Protein AF-A0A8J3L426-F1 (afdb_monomer)

pLDDT: mean 82.11, std 17.7, range [25.38, 98.5]

Structure (mmCIF, N/CA/C/O backbone):
data_AF-A0A8J3L426-F1
#
_entry.id   AF-A0A8J3L426-F1
#
loop_
_atom_site.group_PDB
_atom_site.id
_atom_site.type_symbol
_atom_site.label_atom_id
_atom_site.label_alt_id
_atom_site.label_comp_id
_atom_site.label_asym_id
_atom_site.label_entity_id
_atom_site.label_seq_id
_atom_site.pdbx_PDB_ins_code
_atom_site.Cartn_x
_atom_site.Cartn_y
_atom_site.Cartn_z
_atom_site.occupancy
_atom_site.B_iso_or_equiv
_atom_site.auth_seq_id
_atom_site.auth_comp_id
_atom_site.auth_asym_id
_atom_site.auth_atom_id
_atom_site.pdbx_PDB_model_num
ATOM 1 N N . MET A 1 1 ? -1.216 5.285 -19.557 1.00 90.31 1 MET A N 1
ATOM 2 C CA . MET A 1 1 ? -1.390 5.632 -18.129 1.00 90.31 1 MET A CA 1
ATOM 3 C C . MET A 1 1 ? -0.296 6.591 -17.683 1.00 90.31 1 MET A C 1
ATOM 5 O O . MET A 1 1 ? 0.755 6.626 -18.313 1.00 90.31 1 MET A O 1
ATOM 9 N N . GLN A 1 2 ? -0.531 7.352 -16.615 1.00 91.38 2 GLN A N 1
ATOM 10 C CA . GLN A 1 2 ? 0.492 8.119 -15.891 1.00 91.38 2 GLN A CA 1
ATOM 11 C C . GLN A 1 2 ? 0.430 7.715 -14.412 1.00 91.38 2 GLN A C 1
ATOM 13 O O . GLN A 1 2 ? -0.677 7.537 -13.899 1.00 91.38 2 GLN A O 1
ATOM 18 N N . PRO A 1 3 ? 1.567 7.507 -13.728 1.00 89.88 3 PRO A N 1
ATOM 19 C CA . PRO A 1 3 ? 1.546 7.101 -12.335 1.00 89.88 3 PRO A CA 1
ATOM 20 C C . PRO A 1 3 ? 1.312 8.308 -11.421 1.00 89.88 3 PRO A C 1
ATOM 22 O O . PRO A 1 3 ? 1.792 9.411 -11.683 1.00 89.88 3 PRO A O 1
ATOM 25 N N . ILE A 1 4 ? 0.579 8.082 -10.338 1.00 84.00 4 ILE A N 1
ATOM 26 C CA . ILE A 1 4 ? 0.327 9.044 -9.266 1.00 84.00 4 ILE A CA 1
ATOM 27 C C . ILE A 1 4 ? 1.258 8.682 -8.112 1.00 84.00 4 ILE A C 1
ATOM 29 O O . ILE A 1 4 ? 1.287 7.518 -7.721 1.00 84.00 4 ILE A O 1
ATOM 33 N N . ASP A 1 5 ? 2.045 9.627 -7.605 1.00 81.75 5 ASP A N 1
ATOM 34 C CA . ASP A 1 5 ? 2.935 9.391 -6.464 1.00 81.75 5 ASP A CA 1
ATOM 35 C C . ASP A 1 5 ? 2.181 9.325 -5.124 1.00 81.75 5 ASP A C 1
ATOM 37 O O . ASP A 1 5 ? 0.971 9.539 -5.052 1.00 81.75 5 ASP A O 1
ATOM 41 N N . ASP A 1 6 ? 2.904 9.017 -4.047 1.00 76.44 6 ASP A N 1
ATOM 42 C CA . ASP A 1 6 ? 2.320 8.801 -2.715 1.00 76.44 6 ASP A CA 1
ATOM 43 C C . ASP A 1 6 ? 1.756 10.092 -2.085 1.00 76.44 6 ASP A C 1
ATOM 45 O O . ASP A 1 6 ? 1.074 10.046 -1.063 1.00 76.44 6 ASP A O 1
ATOM 49 N N . LEU A 1 7 ? 2.017 11.252 -2.701 1.00 77.12 7 LEU A N 1
ATOM 50 C CA . LEU A 1 7 ? 1.446 12.549 -2.332 1.00 77.12 7 LEU A CA 1
ATOM 51 C C . LEU A 1 7 ? 0.230 12.915 -3.198 1.00 77.12 7 LEU A C 1
ATOM 53 O O . LEU A 1 7 ? -0.314 14.012 -3.062 1.00 77.12 7 LEU A O 1
ATOM 57 N N . GLY A 1 8 ? -0.198 12.025 -4.097 1.00 75.75 8 GLY A N 1
ATOM 58 C CA . GLY A 1 8 ? -1.317 12.254 -5.006 1.00 75.75 8 GLY A CA 1
ATOM 59 C C . GLY A 1 8 ? -0.956 13.066 -6.254 1.00 75.75 8 GLY A C 1
ATOM 60 O O . GLY A 1 8 ? -1.852 13.428 -7.019 1.00 75.75 8 GLY A O 1
ATOM 61 N N . LYS A 1 9 ? 0.326 13.364 -6.504 1.00 85.69 9 LYS A N 1
ATOM 62 C CA . LYS A 1 9 ? 0.751 14.100 -7.700 1.00 85.69 9 LYS A CA 1
ATOM 63 C C . LYS A 1 9 ? 0.883 13.142 -8.882 1.00 85.69 9 LYS A C 1
ATOM 65 O O . LYS A 1 9 ? 1.630 12.168 -8.841 1.00 85.69 9 LYS A O 1
ATOM 70 N N . THR A 1 10 ? 0.218 13.461 -9.990 1.00 91.69 10 THR A N 1
ATOM 71 C CA . THR A 1 10 ? 0.446 12.781 -11.272 1.00 91.69 10 THR A CA 1
ATOM 72 C C . THR A 1 10 ? 1.835 13.125 -11.811 1.00 91.69 10 THR A C 1
ATOM 74 O O . THR A 1 10 ? 2.170 14.299 -11.979 1.00 91.69 10 THR A O 1
ATOM 77 N N . LEU A 1 11 ? 2.647 12.106 -12.082 1.00 91.75 11 LEU A N 1
ATOM 78 C CA . LEU A 1 11 ? 3.962 12.268 -12.695 1.00 91.75 11 LEU A CA 1
ATOM 79 C C . LEU A 1 11 ? 3.817 12.396 -14.215 1.00 91.75 11 LEU A C 1
ATOM 81 O O . LEU A 1 11 ? 3.136 11.585 -14.848 1.00 91.75 11 LEU A O 1
ATOM 85 N N . ASP A 1 12 ? 4.503 13.372 -14.816 1.00 96.62 12 ASP A N 1
ATOM 86 C CA . ASP A 1 12 ? 4.607 13.486 -16.275 1.00 96.62 12 ASP A CA 1
ATOM 87 C C . ASP A 1 12 ? 5.530 12.380 -16.802 1.00 96.62 12 ASP A C 1
ATOM 89 O O . ASP A 1 12 ? 6.731 12.575 -17.004 1.00 96.62 12 ASP A O 1
ATOM 93 N N . ALA A 1 13 ? 4.974 11.179 -16.941 1.00 96.75 13 ALA A N 1
ATOM 94 C CA . ALA A 1 13 ? 5.622 10.006 -17.501 1.00 96.75 13 ALA A CA 1
ATOM 95 C C . ALA A 1 13 ? 4.568 8.986 -17.937 1.00 96.75 13 ALA A C 1
ATOM 97 O O . ALA A 1 13 ? 3.925 8.329 -17.118 1.00 96.75 13 ALA A O 1
ATOM 98 N N . GLU A 1 14 ? 4.395 8.845 -19.242 1.00 97.50 14 GLU A N 1
ATOM 99 C CA . GLU A 1 14 ? 3.476 7.873 -19.807 1.00 97.50 14 GLU A CA 1
ATOM 100 C C . GLU A 1 14 ? 4.048 6.456 -19.760 1.00 97.50 14 GLU A C 1
ATOM 102 O O . GLU A 1 14 ? 5.208 6.210 -20.103 1.00 97.50 14 GLU A O 1
ATOM 107 N N . TYR A 1 15 ? 3.197 5.508 -19.388 1.00 98.06 15 TYR A N 1
ATOM 108 C CA . TYR A 1 15 ? 3.486 4.087 -19.485 1.00 98.06 15 TYR A CA 1
ATOM 109 C C . TYR A 1 15 ? 2.239 3.288 -19.878 1.00 98.06 15 TYR A C 1
ATOM 111 O O . TYR A 1 15 ? 1.107 3.777 -19.779 1.00 98.06 15 TYR A O 1
ATOM 119 N N . ALA A 1 16 ? 2.453 2.053 -20.313 1.00 97.38 16 ALA A N 1
ATOM 120 C CA . ALA A 1 16 ? 1.411 1.075 -20.597 1.00 97.38 16 ALA A CA 1
ATOM 121 C C . ALA A 1 16 ? 1.802 -0.298 -20.040 1.00 97.38 16 ALA A C 1
ATOM 123 O O . ALA A 1 16 ? 2.979 -0.541 -19.758 1.00 97.38 16 ALA A O 1
ATOM 124 N N . VAL A 1 17 ? 0.814 -1.177 -19.896 1.00 97.50 17 VAL A N 1
ATOM 125 C CA . VAL A 1 17 ? 1.015 -2.603 -19.642 1.00 97.50 17 VAL A CA 1
ATOM 126 C C . VAL A 1 17 ? 0.355 -3.366 -20.781 1.00 97.50 17 VAL A C 1
ATOM 128 O O . VAL A 1 17 ? -0.745 -3.012 -21.192 1.00 97.50 17 VAL A O 1
ATOM 131 N N . GLU A 1 18 ? 1.030 -4.379 -21.305 1.00 97.44 18 GLU A N 1
ATOM 132 C CA . GLU A 1 18 ? 0.497 -5.263 -22.344 1.00 97.44 18 GLU A CA 1
ATOM 133 C C . GLU A 1 18 ? 0.966 -6.703 -22.113 1.00 97.44 18 GLU A C 1
ATOM 135 O O . GLU A 1 18 ? 1.939 -6.930 -21.392 1.00 97.44 18 GLU A O 1
ATOM 140 N N . ALA A 1 19 ? 0.295 -7.672 -22.732 1.00 95.75 19 ALA A N 1
ATOM 141 C CA . ALA A 1 19 ? 0.795 -9.041 -22.795 1.00 95.75 19 ALA A CA 1
ATOM 142 C C . ALA A 1 19 ? 2.066 -9.116 -23.667 1.00 95.75 19 ALA A C 1
ATOM 144 O O . ALA A 1 19 ? 2.164 -8.465 -24.708 1.00 95.75 19 ALA A O 1
ATOM 145 N N . ASP A 1 20 ? 3.041 -9.919 -23.245 1.00 94.38 20 ASP A N 1
ATOM 146 C CA . ASP A 1 20 ? 4.316 -10.148 -23.932 1.00 94.38 20 ASP A CA 1
ATOM 147 C C . ASP A 1 20 ? 4.709 -11.626 -23.805 1.00 94.38 20 ASP A C 1
ATOM 149 O O . ASP A 1 20 ? 5.405 -12.033 -22.871 1.00 94.38 20 ASP A O 1
ATOM 153 N N . GLY A 1 21 ? 4.206 -12.443 -24.735 1.00 90.81 21 GLY A N 1
ATOM 154 C CA . GLY A 1 21 ? 4.287 -13.902 -24.642 1.00 90.81 21 GLY A CA 1
ATOM 155 C C . GLY A 1 21 ? 3.496 -14.415 -23.438 1.00 90.81 21 GLY A C 1
ATOM 156 O O . GLY A 1 21 ? 2.351 -14.018 -23.242 1.00 90.81 21 GLY A O 1
ATOM 157 N N . ASP A 1 22 ? 4.134 -15.245 -22.613 1.00 92.19 22 ASP A N 1
ATOM 158 C CA . ASP A 1 22 ? 3.554 -15.798 -21.378 1.00 92.19 22 ASP A CA 1
ATOM 159 C C . ASP A 1 22 ? 3.706 -14.853 -20.165 1.00 92.19 22 ASP A C 1
ATOM 161 O O . ASP A 1 22 ? 3.520 -15.253 -19.015 1.00 92.19 22 ASP A O 1
ATOM 165 N N . HIS A 1 23 ? 4.074 -13.593 -20.408 1.00 95.81 23 HIS A N 1
ATOM 166 C CA . HIS A 1 23 ? 4.350 -12.586 -19.386 1.00 95.81 23 HIS A CA 1
ATOM 167 C C . HIS A 1 23 ? 3.529 -11.313 -19.611 1.00 95.81 23 HIS A C 1
ATOM 169 O O . HIS A 1 23 ? 2.956 -11.087 -20.677 1.00 95.81 23 HIS A O 1
ATOM 175 N N . LEU A 1 24 ? 3.537 -10.428 -18.615 1.00 97.44 24 LEU A N 1
ATOM 176 C CA . LEU A 1 24 ? 3.121 -9.036 -18.781 1.00 97.44 24 LEU A CA 1
ATOM 177 C C . LEU A 1 24 ? 4.349 -8.157 -19.022 1.00 97.44 24 LEU A C 1
ATOM 179 O O . LEU A 1 24 ? 5.432 -8.426 -18.503 1.00 97.44 24 LEU A O 1
ATOM 183 N N . ALA A 1 25 ? 4.190 -7.070 -19.769 1.00 98.31 25 ALA A N 1
ATOM 184 C CA . ALA A 1 25 ? 5.243 -6.097 -20.002 1.00 98.31 25 ALA A CA 1
ATOM 185 C C . ALA A 1 25 ? 4.813 -4.685 -19.613 1.00 98.31 25 ALA A C 1
ATOM 187 O O . ALA A 1 25 ? 3.857 -4.146 -20.162 1.00 98.31 25 ALA A O 1
ATOM 188 N N . VAL A 1 26 ? 5.578 -4.048 -18.724 1.00 98.44 26 VAL A N 1
ATOM 189 C CA . VAL A 1 26 ? 5.472 -2.608 -18.455 1.00 98.44 26 VAL A CA 1
ATOM 190 C C . VAL A 1 26 ? 6.344 -1.856 -19.454 1.00 98.44 26 VAL A C 1
ATOM 192 O O . VAL A 1 26 ? 7.557 -2.071 -19.534 1.00 98.44 26 VAL A O 1
ATOM 195 N N . ILE A 1 27 ? 5.738 -0.932 -20.191 1.00 98.38 27 ILE A N 1
ATOM 196 C CA . ILE A 1 27 ? 6.406 -0.092 -21.182 1.00 98.38 27 ILE A CA 1
ATOM 197 C C . ILE A 1 27 ? 6.405 1.342 -20.684 1.00 98.38 27 ILE A C 1
ATOM 199 O O . ILE A 1 27 ? 5.358 1.975 -20.638 1.00 98.38 27 ILE A O 1
ATOM 203 N N . LEU A 1 28 ? 7.582 1.869 -20.358 1.00 98.12 28 LEU A N 1
ATOM 204 C CA . LEU A 1 28 ? 7.767 3.270 -19.991 1.00 98.12 28 LEU A CA 1
ATOM 205 C C . LEU A 1 28 ? 8.224 4.071 -21.213 1.00 98.12 28 LEU A C 1
ATOM 207 O O . LEU A 1 28 ? 9.279 3.783 -21.795 1.00 98.12 28 LEU A O 1
ATOM 211 N N . GLU A 1 29 ? 7.450 5.085 -21.592 1.00 97.31 29 GLU A N 1
AT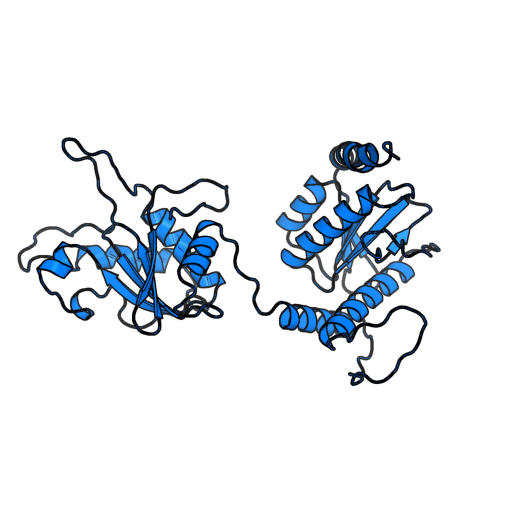OM 212 C CA . GLU A 1 29 ? 7.712 5.908 -22.770 1.00 97.31 29 GLU A CA 1
ATOM 213 C C . GLU A 1 29 ? 8.941 6.804 -22.590 1.00 97.31 29 GLU A C 1
ATOM 215 O O . GLU A 1 29 ? 9.274 7.247 -21.494 1.00 97.31 29 GLU A O 1
ATOM 220 N N . SER A 1 30 ? 9.660 7.076 -23.683 1.00 94.75 30 SER A N 1
ATOM 221 C CA . SER A 1 30 ? 10.898 7.863 -23.616 1.00 94.75 30 SER A CA 1
ATOM 222 C C . SER A 1 30 ? 10.648 9.303 -23.177 1.00 94.75 30 SER A C 1
ATOM 224 O O . SER A 1 30 ? 9.660 9.908 -23.596 1.00 94.75 30 SER A O 1
ATOM 226 N N . ARG A 1 31 ? 11.613 9.900 -22.476 1.00 92.44 31 ARG A N 1
ATOM 227 C CA . ARG A 1 31 ? 11.668 11.354 -22.285 1.00 92.44 31 ARG A CA 1
ATOM 228 C C . ARG A 1 31 ? 12.207 12.044 -23.532 1.00 92.44 31 ARG A C 1
ATOM 230 O O . ARG A 1 31 ? 13.252 11.655 -24.061 1.00 92.44 31 ARG A O 1
ATOM 237 N N . SER A 1 32 ? 11.543 13.121 -23.945 1.00 83.56 32 SER A N 1
ATOM 238 C CA . SER A 1 32 ? 12.032 14.032 -24.982 1.00 83.56 32 SER A CA 1
ATOM 239 C C . SER A 1 32 ? 12.181 15.447 -24.435 1.00 83.56 32 SER A C 1
ATOM 241 O O . SER A 1 32 ? 11.280 15.964 -23.777 1.00 83.56 32 SER A O 1
ATOM 243 N N . GLY A 1 33 ? 13.330 16.068 -24.717 1.00 75.50 33 GLY A N 1
ATOM 244 C CA . GLY A 1 33 ? 13.542 17.493 -24.471 1.00 75.50 33 GLY A CA 1
ATOM 245 C C . GLY A 1 33 ? 12.846 18.363 -25.518 1.00 75.50 33 GLY A C 1
ATOM 246 O O . GLY A 1 33 ? 12.279 17.858 -26.489 1.00 75.50 33 GLY A O 1
ATOM 247 N N . ARG A 1 34 ? 12.926 19.681 -25.329 1.00 69.44 34 ARG A N 1
ATOM 248 C CA . ARG A 1 34 ? 12.331 20.668 -26.229 1.00 69.44 34 ARG A CA 1
ATOM 249 C C . ARG A 1 34 ? 12.946 20.564 -27.628 1.00 69.44 34 ARG A C 1
ATOM 251 O O . ARG A 1 34 ? 14.162 20.662 -27.784 1.00 69.44 34 ARG A O 1
ATOM 258 N N . ALA A 1 35 ? 12.103 20.394 -28.641 1.00 67.81 35 ALA A N 1
ATOM 259 C CA . ALA A 1 35 ? 12.484 20.430 -30.052 1.00 67.81 35 ALA A CA 1
ATOM 260 C C . ALA A 1 35 ? 11.633 21.479 -30.782 1.00 67.81 35 ALA A C 1
ATOM 262 O O . ALA A 1 35 ? 10.593 21.895 -30.270 1.00 67.81 35 ALA A O 1
ATOM 263 N N . ALA A 1 36 ? 12.058 21.933 -31.964 1.00 54.84 36 ALA A N 1
ATOM 264 C CA . ALA A 1 36 ? 11.310 22.934 -32.728 1.00 54.84 36 ALA A CA 1
ATOM 265 C C . ALA A 1 36 ? 9.846 22.485 -32.930 1.00 54.84 36 ALA A C 1
ATOM 267 O O . ALA A 1 36 ? 9.584 21.467 -33.566 1.00 54.84 36 ALA A O 1
ATOM 268 N N . GLY A 1 37 ? 8.902 23.219 -32.328 1.00 65.81 37 GLY A N 1
ATOM 269 C CA . GLY A 1 37 ? 7.463 22.936 -32.396 1.00 65.81 37 GLY A CA 1
ATOM 270 C C . GLY A 1 37 ? 6.935 21.809 -31.492 1.00 65.81 37 GLY A C 1
ATOM 271 O O . GLY A 1 37 ? 5.742 21.524 -31.546 1.00 65.81 37 GLY A O 1
ATOM 272 N N . ARG A 1 38 ? 7.763 21.175 -30.646 1.00 66.81 38 ARG A N 1
ATOM 273 C CA . ARG A 1 38 ? 7.324 20.168 -29.657 1.00 66.81 38 ARG A CA 1
ATOM 274 C C . ARG A 1 38 ? 7.823 20.500 -28.250 1.00 66.81 38 ARG A C 1
ATOM 276 O O . ARG A 1 38 ? 9.018 20.709 -28.032 1.00 66.81 38 ARG A O 1
ATOM 283 N N . GLY A 1 39 ? 6.883 20.535 -27.304 1.00 75.38 39 GLY A N 1
ATOM 284 C CA . GLY A 1 39 ? 7.164 20.678 -25.877 1.00 75.38 39 GLY A CA 1
ATOM 285 C C . GLY A 1 39 ? 7.926 19.482 -25.304 1.00 75.38 39 GLY A C 1
ATOM 286 O O . GLY A 1 39 ? 8.074 18.446 -25.955 1.00 75.38 39 GLY A O 1
ATOM 287 N N . GLU A 1 40 ? 8.428 19.645 -24.083 1.00 88.06 40 GLU A N 1
ATOM 288 C CA . GLU A 1 40 ? 8.995 18.533 -23.319 1.00 88.06 40 GLU A CA 1
ATOM 289 C C . GLU A 1 40 ? 7.896 17.516 -22.982 1.00 88.06 40 GLU A C 1
ATOM 291 O O . GLU A 1 40 ? 6.743 17.895 -22.788 1.00 88.06 40 GLU A O 1
ATOM 296 N N . ARG A 1 41 ? 8.248 16.229 -22.946 1.00 91.50 41 ARG A N 1
ATOM 297 C CA . ARG A 1 41 ? 7.328 15.136 -22.591 1.00 91.50 41 ARG A CA 1
ATOM 298 C C . ARG A 1 41 ? 8.050 14.127 -21.718 1.00 91.50 41 ARG A C 1
ATOM 300 O O . ARG A 1 41 ? 9.245 13.872 -21.929 1.00 91.50 41 ARG A O 1
ATOM 307 N N . ASN A 1 42 ? 7.301 13.509 -20.808 1.00 94.88 42 ASN A N 1
ATOM 308 C CA . ASN A 1 42 ? 7.785 12.494 -19.885 1.00 94.88 42 ASN A CA 1
ATOM 309 C C . ASN A 1 42 ? 8.946 13.028 -19.024 1.00 94.88 42 ASN A C 1
ATOM 311 O O . ASN A 1 42 ? 9.986 12.375 -18.863 1.00 94.88 42 ASN A O 1
ATOM 315 N N . THR A 1 43 ? 8.828 14.270 -18.545 1.00 95.62 43 THR A N 1
ATOM 316 C CA . THR A 1 43 ? 9.883 14.962 -17.791 1.00 95.62 43 THR A CA 1
ATOM 317 C C . THR A 1 43 ? 10.211 14.261 -16.468 1.00 95.62 43 THR A C 1
ATOM 319 O O . THR A 1 43 ? 11.384 14.228 -16.078 1.00 95.62 43 THR A O 1
ATOM 322 N N . ASP A 1 44 ? 9.233 13.566 -15.879 1.00 96.50 44 ASP A N 1
ATOM 323 C CA . ASP A 1 44 ? 9.347 12.789 -14.642 1.00 96.50 44 ASP A CA 1
ATOM 324 C C . ASP A 1 44 ? 9.791 11.327 -14.861 1.00 96.50 44 ASP A C 1
ATOM 326 O O . ASP A 1 44 ? 9.781 10.536 -13.920 1.00 96.50 44 ASP A O 1
ATOM 330 N N . TYR A 1 45 ? 10.262 10.943 -16.060 1.00 97.50 45 TYR A N 1
ATOM 331 C CA . TYR A 1 45 ? 10.658 9.563 -16.420 1.00 97.50 45 TYR A CA 1
ATOM 332 C C . TYR A 1 45 ? 11.411 8.801 -15.318 1.00 97.50 45 TYR A C 1
ATOM 334 O O . TYR A 1 45 ? 11.125 7.641 -15.034 1.00 97.50 45 TYR A O 1
ATOM 342 N N . ARG A 1 46 ? 12.418 9.435 -14.699 1.00 96.81 46 ARG A N 1
ATOM 343 C CA . ARG A 1 46 ? 13.246 8.771 -13.677 1.00 96.81 46 ARG A CA 1
ATOM 344 C C . ARG A 1 46 ? 12.493 8.569 -12.370 1.00 96.81 46 ARG A C 1
ATOM 346 O O . ARG A 1 46 ? 12.709 7.540 -11.743 1.00 96.81 46 ARG A O 1
ATOM 353 N N . ALA A 1 47 ? 11.659 9.531 -11.979 1.00 95.75 47 ALA A N 1
ATOM 354 C CA . ALA A 1 47 ? 10.807 9.420 -10.802 1.00 95.75 47 ALA A CA 1
ATOM 355 C C . ALA A 1 47 ? 9.734 8.346 -11.019 1.00 95.75 47 ALA A C 1
ATOM 357 O O . ALA A 1 47 ? 9.526 7.506 -10.151 1.00 95.75 47 ALA A O 1
ATOM 358 N N . ALA A 1 48 ? 9.142 8.297 -12.213 1.00 96.94 48 ALA A N 1
ATOM 359 C CA . ALA A 1 48 ? 8.172 7.275 -12.578 1.00 96.94 48 ALA A CA 1
ATOM 360 C C . ALA A 1 48 ? 8.782 5.868 -12.618 1.00 96.94 48 ALA A C 1
ATOM 362 O O . ALA A 1 48 ? 8.207 4.951 -12.047 1.00 96.94 48 ALA A O 1
ATOM 363 N N . LEU A 1 49 ? 9.966 5.683 -13.216 1.00 98.06 49 LEU A N 1
ATOM 364 C CA . LEU A 1 49 ? 10.646 4.381 -13.206 1.00 98.06 49 LEU A CA 1
ATOM 365 C C . LEU A 1 49 ? 10.947 3.903 -11.777 1.00 98.06 49 LEU A C 1
ATOM 367 O O . LEU A 1 49 ? 10.787 2.728 -11.472 1.00 98.06 49 LEU A O 1
ATOM 371 N N . ASP A 1 50 ? 11.383 4.814 -10.909 1.00 96.88 50 ASP A N 1
ATOM 372 C CA . ASP A 1 50 ? 11.668 4.540 -9.498 1.00 96.88 50 ASP A CA 1
ATOM 373 C C . ASP A 1 50 ? 10.397 4.110 -8.740 1.00 96.88 50 ASP A C 1
ATOM 375 O O . ASP A 1 50 ? 10.405 3.098 -8.042 1.00 96.88 50 ASP A O 1
ATOM 379 N N . LEU A 1 51 ? 9.286 4.825 -8.952 1.00 95.00 51 LEU A N 1
ATOM 380 C CA . LEU A 1 51 ? 7.978 4.515 -8.371 1.00 95.00 51 LEU A CA 1
ATOM 381 C C . LEU A 1 51 ? 7.415 3.176 -8.868 1.00 95.00 51 LEU A C 1
ATOM 383 O O . LEU A 1 51 ? 7.003 2.349 -8.059 1.00 95.00 51 LEU A O 1
ATOM 387 N N . LEU A 1 52 ? 7.439 2.936 -10.182 1.00 96.75 52 LEU A N 1
ATOM 388 C CA . LEU A 1 52 ? 6.955 1.688 -10.776 1.00 96.75 52 LEU A CA 1
ATOM 389 C C . LEU A 1 52 ? 7.743 0.480 -10.250 1.00 96.75 52 LEU A C 1
ATOM 391 O O . LEU A 1 52 ? 7.144 -0.533 -9.909 1.00 96.75 52 LEU A O 1
ATOM 395 N N . LEU A 1 53 ? 9.071 0.587 -10.118 1.00 97.06 53 LEU A N 1
ATOM 396 C CA . LEU A 1 53 ? 9.894 -0.489 -9.555 1.00 97.06 53 LEU A CA 1
ATOM 397 C C . LEU A 1 53 ? 9.600 -0.747 -8.070 1.00 97.06 53 LEU A C 1
ATOM 399 O O . LEU A 1 53 ? 9.639 -1.903 -7.653 1.00 97.06 53 LEU A O 1
ATOM 403 N N . ARG A 1 54 ? 9.296 0.291 -7.276 1.00 93.06 54 ARG A N 1
ATOM 404 C CA . ARG A 1 54 ? 8.857 0.118 -5.879 1.00 93.06 54 ARG A CA 1
ATOM 405 C C . ARG A 1 54 ? 7.530 -0.633 -5.796 1.00 93.06 54 ARG A C 1
ATOM 407 O O . ARG A 1 54 ? 7.457 -1.629 -5.089 1.00 93.06 54 ARG A O 1
ATOM 414 N N . ARG A 1 55 ? 6.531 -0.232 -6.582 1.00 91.56 55 ARG A N 1
ATOM 415 C CA . ARG A 1 55 ? 5.216 -0.897 -6.592 1.00 91.56 55 ARG A CA 1
ATOM 416 C C . ARG A 1 55 ? 5.305 -2.342 -7.074 1.00 91.56 55 ARG A C 1
ATOM 418 O O . ARG A 1 55 ? 4.753 -3.245 -6.462 1.00 91.56 55 ARG A O 1
ATOM 425 N N . LEU A 1 56 ? 6.089 -2.594 -8.121 1.00 93.69 56 LEU A N 1
ATOM 426 C CA . LEU A 1 56 ? 6.368 -3.955 -8.585 1.00 93.69 56 LEU A CA 1
ATOM 427 C C . LEU A 1 56 ? 7.111 -4.795 -7.533 1.00 93.69 56 LEU A C 1
ATOM 429 O O . LEU A 1 56 ? 6.866 -5.995 -7.430 1.00 93.69 56 LEU A O 1
ATOM 433 N N . LYS A 1 57 ? 7.997 -4.187 -6.731 1.00 91.44 57 LYS A N 1
ATOM 434 C CA . LYS A 1 57 ? 8.633 -4.858 -5.588 1.00 91.44 57 LYS A CA 1
ATOM 435 C C . LYS A 1 57 ? 7.605 -5.263 -4.534 1.00 91.44 57 LYS A C 1
ATOM 437 O O . LYS A 1 57 ? 7.688 -6.382 -4.037 1.00 91.44 57 LYS A O 1
ATOM 442 N N . GLU A 1 58 ? 6.661 -4.386 -4.207 1.00 83.56 58 GLU A N 1
ATOM 443 C CA . GLU A 1 58 ? 5.595 -4.663 -3.235 1.00 83.56 58 GLU A CA 1
ATOM 444 C C . GLU A 1 58 ? 4.659 -5.784 -3.711 1.00 83.56 58 GLU A C 1
ATOM 446 O O . GLU A 1 58 ? 4.229 -6.604 -2.907 1.00 83.56 58 GLU A O 1
ATOM 451 N N . LEU A 1 59 ? 4.446 -5.895 -5.026 1.00 83.19 59 LEU A N 1
ATOM 452 C CA . LEU A 1 59 ? 3.730 -7.008 -5.663 1.00 83.19 59 LEU A CA 1
ATOM 453 C C . LEU A 1 59 ? 4.545 -8.312 -5.747 1.00 83.19 59 LEU A C 1
ATOM 455 O O . LEU A 1 59 ? 4.061 -9.308 -6.278 1.00 83.19 59 LEU A O 1
ATOM 459 N N . GLY A 1 60 ? 5.795 -8.330 -5.276 1.00 83.69 60 GLY A N 1
ATOM 460 C CA . GLY A 1 60 ? 6.663 -9.506 -5.366 1.00 83.69 60 GLY A CA 1
ATOM 461 C C . GLY A 1 60 ? 7.066 -9.870 -6.800 1.00 83.69 60 GLY A C 1
ATOM 462 O O . GLY A 1 60 ? 7.396 -11.025 -7.068 1.00 83.69 60 GLY A O 1
ATOM 463 N N . ALA A 1 61 ? 7.036 -8.911 -7.730 1.00 93.19 61 ALA A N 1
ATOM 464 C CA . ALA A 1 61 ? 7.296 -9.178 -9.137 1.00 93.19 61 ALA A CA 1
ATOM 465 C C . ALA A 1 61 ? 8.749 -9.608 -9.409 1.00 93.19 61 ALA A C 1
ATOM 467 O O . ALA A 1 61 ? 9.710 -9.178 -8.756 1.00 93.19 61 ALA A O 1
ATOM 468 N N . VAL A 1 62 ? 8.910 -10.418 -10.452 1.00 97.06 62 VAL A N 1
ATOM 469 C CA . VAL A 1 62 ? 10.194 -10.770 -11.060 1.00 97.06 62 VAL A CA 1
ATOM 470 C C . VAL A 1 62 ? 10.307 -10.037 -12.389 1.00 97.06 62 VAL A C 1
ATOM 472 O O . VAL A 1 62 ? 9.438 -10.165 -13.247 1.00 97.06 62 VAL A O 1
ATOM 475 N N . VAL A 1 63 ? 11.378 -9.265 -12.572 1.00 98.06 63 VAL A N 1
ATOM 476 C CA . VAL A 1 63 ? 11.736 -8.687 -13.872 1.00 98.06 63 VAL A CA 1
ATOM 477 C C . VAL A 1 63 ? 12.507 -9.740 -14.652 1.00 98.06 63 VAL A C 1
ATOM 479 O O . VAL A 1 63 ? 13.707 -9.898 -14.439 1.00 98.06 63 VAL A O 1
ATOM 482 N N . GLU A 1 64 ? 11.823 -10.453 -15.540 1.00 97.88 64 GLU A N 1
ATOM 483 C CA . GLU A 1 64 ? 12.400 -11.519 -16.368 1.00 97.88 64 GLU A CA 1
ATOM 484 C C . GLU A 1 64 ? 13.388 -10.957 -17.390 1.00 97.88 64 GLU A C 1
ATOM 486 O O . GLU A 1 64 ? 14.485 -11.478 -17.586 1.00 97.88 64 GLU A O 1
ATOM 491 N N . ALA A 1 65 ? 13.023 -9.833 -18.006 1.00 97.56 65 ALA A N 1
ATOM 492 C CA . ALA A 1 65 ? 13.884 -9.107 -18.923 1.00 97.56 65 ALA A CA 1
ATOM 493 C C . ALA A 1 65 ? 13.616 -7.604 -18.838 1.00 97.56 65 ALA A C 1
ATOM 495 O O . ALA A 1 65 ? 12.497 -7.153 -18.604 1.00 97.56 65 ALA A O 1
ATOM 496 N N . ALA A 1 66 ? 14.650 -6.803 -19.077 1.00 97.88 66 ALA A N 1
ATOM 497 C CA . ALA A 1 66 ? 14.519 -5.362 -19.244 1.00 97.88 66 ALA A CA 1
ATOM 498 C C . ALA A 1 66 ? 15.289 -4.949 -20.489 1.00 97.88 66 ALA A C 1
ATOM 500 O O . ALA A 1 66 ? 16.482 -5.233 -20.590 1.00 97.88 66 ALA A O 1
ATOM 501 N N . VAL A 1 67 ? 14.634 -4.276 -21.431 1.00 97.38 67 VAL A N 1
ATOM 502 C CA . VAL A 1 67 ? 15.223 -3.952 -22.736 1.00 97.38 67 VAL A CA 1
ATOM 503 C C . VAL A 1 67 ? 14.891 -2.533 -23.169 1.00 97.38 67 VAL A C 1
ATOM 505 O O . VAL A 1 67 ? 13.839 -1.981 -22.844 1.00 97.38 67 VAL A O 1
ATOM 508 N N . VAL A 1 68 ? 15.774 -1.933 -23.967 1.00 97.00 68 VAL A N 1
ATOM 509 C CA . VAL A 1 68 ? 15.440 -0.697 -24.686 1.00 97.00 68 VAL A CA 1
ATOM 510 C C . VAL A 1 68 ? 14.495 -1.033 -25.832 1.00 97.00 68 VAL A C 1
ATOM 512 O O . VAL A 1 68 ? 14.857 -1.787 -26.732 1.00 97.00 68 VAL A O 1
ATOM 515 N N . ASP A 1 69 ? 13.305 -0.440 -25.836 1.00 94.69 69 ASP A N 1
ATOM 516 C CA . ASP A 1 69 ? 12.267 -0.621 -26.858 1.00 94.69 69 ASP A CA 1
ATOM 517 C C . ASP A 1 69 ? 12.008 0.663 -27.646 1.00 94.69 69 ASP A C 1
ATOM 519 O O . ASP A 1 69 ? 10.887 1.151 -27.785 1.00 94.69 69 ASP A O 1
ATOM 523 N N . SER A 1 70 ? 13.103 1.248 -28.130 1.00 91.12 70 SER A N 1
ATOM 524 C CA . SER A 1 70 ? 13.084 2.467 -28.933 1.00 91.12 70 SER A CA 1
ATOM 525 C C . SER A 1 70 ? 12.905 2.170 -30.422 1.00 91.12 70 SER A C 1
ATOM 527 O O . SER A 1 70 ? 13.371 1.154 -30.933 1.00 91.12 70 SER A O 1
ATOM 529 N N . LEU A 1 71 ? 12.364 3.138 -31.160 1.00 86.81 71 LEU A N 1
ATOM 530 C CA . LEU A 1 71 ? 12.246 3.048 -32.617 1.00 86.81 71 LEU A CA 1
ATOM 531 C C . LEU A 1 71 ? 13.599 2.801 -33.314 1.00 86.81 71 LEU A C 1
ATOM 533 O O . LEU A 1 71 ? 13.656 2.132 -34.339 1.00 86.81 71 LEU A O 1
ATOM 537 N N . ILE A 1 72 ? 14.703 3.318 -32.761 1.00 87.12 72 ILE A N 1
ATOM 538 C CA . ILE A 1 72 ? 16.053 3.119 -33.317 1.00 87.12 72 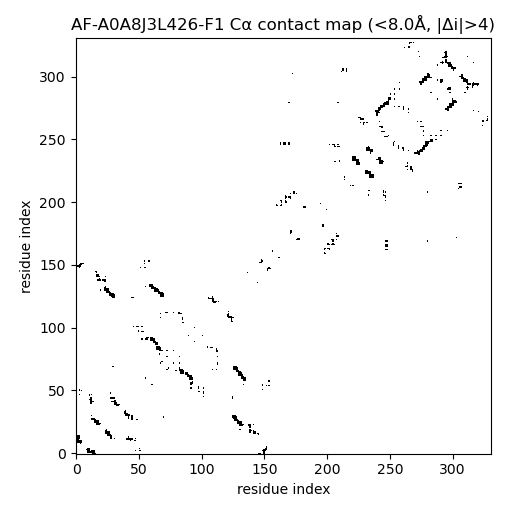ILE A CA 1
ATOM 539 C C . ILE A 1 72 ? 16.490 1.659 -33.185 1.00 87.12 72 ILE A C 1
ATOM 541 O O . ILE A 1 72 ? 16.992 1.088 -34.151 1.00 87.12 72 ILE A O 1
ATOM 545 N N . THR A 1 73 ? 16.301 1.054 -32.009 1.00 90.12 73 THR A N 1
ATOM 546 C CA . THR A 1 73 ? 16.679 -0.346 -31.768 1.00 90.12 73 THR A CA 1
ATOM 547 C C . THR A 1 73 ? 15.825 -1.303 -32.601 1.00 90.12 73 THR A C 1
ATOM 549 O O . THR A 1 73 ? 16.358 -2.276 -33.124 1.00 90.12 73 THR A O 1
ATOM 552 N N . GLN A 1 74 ? 14.546 -0.976 -32.812 1.00 87.44 74 GLN A N 1
ATOM 553 C CA . GLN A 1 74 ? 13.648 -1.714 -33.709 1.00 87.44 74 GLN A CA 1
ATOM 554 C C . GLN A 1 74 ? 14.048 -1.574 -35.188 1.00 87.44 74 GLN A C 1
ATOM 556 O O . GLN A 1 74 ? 14.197 -2.575 -35.880 1.00 87.44 74 GLN A O 1
ATOM 561 N N . ARG A 1 75 ? 14.299 -0.349 -35.678 1.00 88.75 75 ARG A N 1
ATOM 562 C CA . ARG A 1 75 ? 14.714 -0.104 -37.077 1.00 88.75 75 ARG A CA 1
ATOM 563 C C . ARG A 1 75 ? 16.033 -0.777 -37.438 1.00 88.75 75 ARG A C 1
ATOM 565 O O . ARG A 1 75 ? 16.207 -1.199 -38.573 1.00 88.75 75 ARG A O 1
ATOM 572 N N . ARG A 1 76 ? 16.962 -0.852 -36.484 1.00 88.06 76 ARG A N 1
ATOM 573 C CA . ARG A 1 76 ? 18.244 -1.553 -36.642 1.00 88.06 76 ARG A CA 1
ATOM 574 C C . ARG A 1 76 ? 18.133 -3.067 -36.454 1.00 88.06 76 ARG A C 1
ATOM 576 O O . ARG A 1 76 ? 19.151 -3.733 -36.572 1.00 88.06 76 ARG A O 1
ATOM 583 N N . GLN A 1 77 ? 16.939 -3.580 -36.144 1.00 89.94 77 GLN A N 1
ATOM 584 C CA . GLN A 1 77 ? 16.675 -5.002 -35.909 1.00 89.94 77 GLN A CA 1
ATOM 585 C C . GLN A 1 77 ? 17.649 -5.616 -34.895 1.00 89.94 77 GLN A C 1
ATOM 587 O O . GLN A 1 77 ? 18.124 -6.735 -35.064 1.00 89.94 77 GLN A O 1
ATOM 592 N N . LEU A 1 78 ? 17.977 -4.857 -33.842 1.00 92.31 78 LEU A N 1
ATOM 593 C CA . LEU A 1 78 ? 18.871 -5.356 -32.802 1.00 92.31 78 LEU A CA 1
ATOM 594 C C . LEU A 1 78 ? 18.208 -6.516 -32.066 1.00 92.31 78 LEU A C 1
ATOM 596 O O . LEU A 1 78 ? 17.020 -6.439 -31.729 1.00 92.31 78 LEU A O 1
ATOM 600 N N . SER A 1 79 ? 19.003 -7.544 -31.773 1.00 93.75 79 SER A N 1
ATOM 601 C CA . SER A 1 79 ? 18.560 -8.676 -30.967 1.00 93.75 79 SER A CA 1
ATOM 602 C C . SER A 1 79 ? 18.138 -8.219 -29.567 1.00 93.75 79 SER A C 1
ATOM 604 O O . SER A 1 79 ? 18.533 -7.150 -29.090 1.00 93.75 79 SER A O 1
ATOM 606 N N . GLU A 1 80 ? 17.337 -9.029 -28.875 1.00 90.94 80 GLU A N 1
ATOM 607 C CA . GLU A 1 80 ? 16.954 -8.724 -27.493 1.00 90.94 80 GLU A CA 1
ATOM 608 C C . GLU A 1 80 ? 18.186 -8.626 -26.574 1.00 90.94 80 GLU A C 1
ATOM 610 O O . GLU A 1 80 ? 18.274 -7.709 -25.756 1.00 90.94 80 GLU A O 1
ATOM 615 N N . ALA A 1 81 ? 19.186 -9.487 -26.793 1.00 91.44 81 ALA A N 1
ATOM 616 C CA . ALA A 1 81 ? 20.455 -9.473 -26.069 1.00 91.44 81 ALA A CA 1
ATOM 617 C C . ALA A 1 81 ? 21.215 -8.144 -26.243 1.00 91.44 81 ALA A C 1
ATOM 619 O O . ALA A 1 81 ? 21.681 -7.560 -25.263 1.00 91.44 81 ALA A O 1
ATOM 620 N N . ASP A 1 82 ? 21.260 -7.598 -27.461 1.00 92.44 82 ASP A N 1
ATOM 621 C CA . ASP A 1 82 ? 21.899 -6.301 -27.739 1.00 92.44 82 ASP A CA 1
ATOM 622 C C . ASP A 1 82 ? 21.117 -5.112 -27.160 1.00 92.44 82 ASP A C 1
ATOM 624 O O . ASP A 1 82 ? 21.641 -4.001 -27.015 1.00 92.44 82 ASP A O 1
ATOM 628 N N . ARG A 1 83 ? 19.842 -5.332 -26.827 1.00 95.81 83 ARG A N 1
ATOM 629 C CA . ARG A 1 83 ? 18.941 -4.340 -26.231 1.00 95.81 83 ARG A CA 1
ATOM 630 C C . ARG A 1 83 ? 18.871 -4.432 -24.706 1.00 95.81 83 ARG A C 1
ATOM 632 O O . ARG A 1 83 ? 18.257 -3.551 -24.093 1.00 95.81 83 ARG A O 1
ATOM 639 N N . ALA A 1 84 ? 19.482 -5.453 -24.108 1.00 96.19 84 ALA A N 1
ATOM 640 C CA . ALA A 1 84 ? 19.314 -5.809 -22.708 1.00 96.19 84 ALA A CA 1
ATOM 641 C C . ALA A 1 84 ? 19.907 -4.778 -21.730 1.00 96.19 84 ALA A C 1
ATOM 643 O O . ALA A 1 84 ? 21.032 -4.279 -21.866 1.00 96.19 84 ALA A O 1
ATOM 644 N N . LEU A 1 85 ? 19.120 -4.483 -20.698 1.00 97.06 85 LEU A N 1
ATOM 645 C CA . LEU A 1 85 ? 19.458 -3.629 -19.561 1.00 97.06 85 LEU A CA 1
ATOM 646 C C . LEU A 1 85 ? 19.849 -4.434 -18.314 1.00 97.06 85 LEU A C 1
ATOM 648 O O . LEU A 1 85 ? 20.505 -3.893 -17.424 1.00 97.06 85 LEU A O 1
ATOM 652 N N . LEU A 1 86 ? 19.460 -5.708 -18.263 1.00 95.56 86 LEU A N 1
ATOM 653 C CA . LEU A 1 86 ? 19.791 -6.669 -17.215 1.00 95.56 86 LEU A CA 1
ATOM 654 C C . LEU A 1 86 ? 20.465 -7.890 -17.845 1.00 95.56 86 LEU A C 1
ATOM 656 O O . LEU A 1 86 ? 20.158 -8.248 -18.977 1.00 95.56 86 LEU A O 1
ATOM 660 N N . ALA A 1 87 ? 21.389 -8.508 -17.110 1.00 93.25 87 ALA A N 1
ATOM 661 C CA . ALA A 1 87 ? 22.089 -9.713 -17.561 1.00 93.25 87 ALA A CA 1
ATOM 662 C C . ALA A 1 87 ? 21.325 -11.010 -17.240 1.00 93.25 87 ALA A C 1
ATOM 664 O O . ALA A 1 87 ? 21.585 -12.037 -17.853 1.00 93.25 87 ALA A O 1
ATOM 665 N N . ALA A 1 88 ? 20.418 -10.959 -16.265 1.00 94.56 88 ALA A N 1
ATOM 666 C CA . ALA A 1 88 ? 19.613 -12.079 -15.797 1.00 94.56 88 ALA A CA 1
ATOM 667 C C . ALA A 1 88 ? 18.313 -11.546 -15.165 1.00 94.56 88 ALA A C 1
ATOM 669 O O . ALA A 1 88 ? 18.270 -10.353 -14.820 1.00 94.56 88 ALA A O 1
ATOM 670 N N . PRO A 1 89 ? 17.296 -12.407 -14.978 1.00 97.62 89 PRO A N 1
ATOM 671 C CA . PRO A 1 89 ? 16.095 -12.066 -14.231 1.00 97.62 89 PRO A CA 1
ATOM 672 C C . PRO A 1 89 ? 16.404 -11.515 -12.835 1.00 97.62 89 PRO A C 1
ATOM 674 O O . PRO A 1 89 ? 17.361 -11.932 -12.178 1.00 97.62 89 PRO A O 1
ATOM 677 N N . VAL A 1 90 ? 15.587 -10.572 -12.368 1.00 97.69 90 VAL A N 1
ATOM 678 C CA . VAL A 1 90 ? 15.727 -9.949 -11.046 1.00 97.69 90 VAL A CA 1
ATOM 679 C C . VAL A 1 90 ? 14.414 -10.063 -10.291 1.00 97.69 90 VAL A C 1
ATOM 681 O O . VAL A 1 90 ? 13.435 -9.401 -10.631 1.00 97.69 90 VAL A O 1
ATOM 684 N N . ARG A 1 91 ? 14.411 -10.849 -9.215 1.00 95.69 91 ARG A N 1
ATOM 685 C CA . ARG A 1 91 ? 13.321 -10.851 -8.242 1.00 95.69 91 ARG A CA 1
ATOM 686 C C . ARG A 1 91 ? 13.386 -9.572 -7.409 1.00 95.69 91 ARG A C 1
ATOM 688 O O . ARG A 1 91 ? 14.375 -9.327 -6.722 1.00 95.69 91 ARG A O 1
ATOM 695 N N . LEU A 1 92 ? 12.353 -8.735 -7.477 1.00 91.25 92 LEU A N 1
ATOM 696 C CA . LEU A 1 92 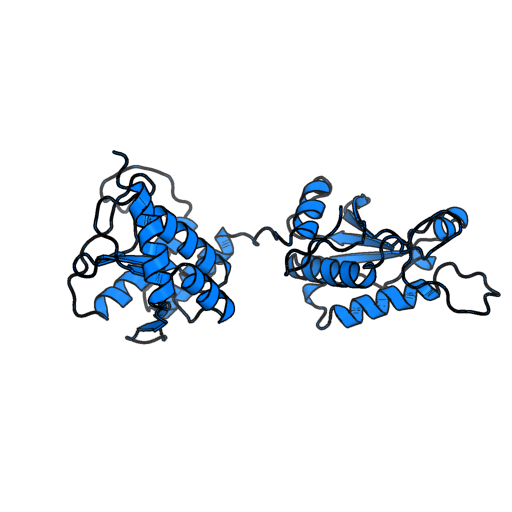? 12.399 -7.404 -6.867 1.00 91.25 92 LEU A CA 1
ATOM 697 C C . LEU A 1 92 ? 12.333 -7.437 -5.333 1.00 91.25 92 LEU A C 1
ATOM 699 O O . LEU A 1 92 ? 12.879 -6.533 -4.692 1.00 91.25 92 LEU A O 1
ATOM 703 N N . SER A 1 93 ? 11.744 -8.477 -4.728 1.00 86.25 93 SER A N 1
ATOM 704 C CA . SER A 1 93 ? 11.762 -8.672 -3.267 1.00 86.25 93 SER A CA 1
ATOM 705 C C . SER A 1 93 ? 13.188 -8.683 -2.711 1.00 86.25 93 SER A C 1
ATOM 707 O O . SER A 1 93 ? 13.441 -8.068 -1.677 1.00 86.25 93 SER A O 1
ATOM 709 N N . ASP A 1 94 ? 14.130 -9.250 -3.465 1.00 89.50 94 ASP A N 1
ATOM 710 C CA . ASP A 1 94 ? 15.513 -9.478 -3.037 1.00 89.50 94 ASP A CA 1
ATOM 711 C C . ASP A 1 94 ? 16.414 -8.257 -3.286 1.00 89.50 94 ASP A C 1
ATOM 713 O O . ASP A 1 94 ? 17.576 -8.236 -2.889 1.00 89.50 94 ASP A O 1
ATOM 717 N N . VAL A 1 95 ? 15.898 -7.220 -3.956 1.00 90.75 95 VAL A N 1
ATOM 718 C CA . VAL A 1 95 ? 16.643 -5.992 -4.259 1.00 90.75 95 VAL A CA 1
ATOM 719 C C . VAL A 1 95 ? 16.614 -5.064 -3.040 1.00 90.75 95 VAL A C 1
ATOM 721 O O . VAL A 1 95 ? 15.557 -4.500 -2.753 1.00 90.75 95 VAL A O 1
ATOM 724 N N . PRO A 1 96 ? 17.734 -4.841 -2.330 1.00 83.38 96 PRO A N 1
ATOM 725 C CA . PRO A 1 96 ? 17.735 -4.020 -1.117 1.00 83.38 96 PRO A CA 1
ATOM 726 C C . PRO A 1 96 ? 17.547 -2.528 -1.421 1.00 83.38 96 PRO A C 1
ATOM 728 O O . PRO A 1 96 ? 16.916 -1.815 -0.650 1.00 83.38 96 PRO A O 1
ATOM 731 N N . ASP A 1 97 ? 18.062 -2.067 -2.564 1.00 92.38 97 ASP A N 1
ATOM 732 C CA . ASP A 1 97 ? 18.004 -0.671 -2.991 1.00 92.38 97 ASP A CA 1
ATOM 733 C C . ASP A 1 97 ? 17.438 -0.561 -4.417 1.00 92.38 97 ASP A C 1
ATOM 735 O O . ASP A 1 97 ? 18.110 -0.818 -5.424 1.00 92.38 97 ASP A O 1
ATOM 739 N N . VAL A 1 98 ? 16.168 -0.160 -4.497 1.00 92.62 98 VAL A N 1
ATOM 740 C CA . VAL A 1 98 ? 15.455 0.056 -5.764 1.00 92.62 98 VAL A CA 1
ATOM 741 C C . VAL A 1 98 ? 16.033 1.245 -6.542 1.00 92.62 98 VAL A C 1
ATOM 743 O O . VAL A 1 98 ? 16.087 1.202 -7.775 1.00 92.62 98 VAL A O 1
ATOM 746 N N . ALA A 1 99 ? 16.532 2.278 -5.858 1.00 92.56 99 ALA A N 1
ATOM 747 C CA . ALA A 1 99 ? 17.128 3.438 -6.514 1.00 92.56 99 ALA A CA 1
ATOM 748 C C . ALA A 1 99 ? 18.442 3.056 -7.214 1.00 92.56 99 ALA A C 1
ATOM 750 O O . ALA A 1 99 ? 18.685 3.481 -8.351 1.00 92.56 99 ALA A O 1
ATOM 751 N N . ALA A 1 100 ? 19.250 2.188 -6.595 1.00 95.00 100 ALA A N 1
ATOM 752 C CA . ALA A 1 100 ? 20.442 1.619 -7.222 1.00 95.00 100 ALA A CA 1
ATOM 753 C C . ALA A 1 100 ? 20.097 0.774 -8.463 1.00 95.00 100 ALA A C 1
ATOM 755 O O . ALA A 1 100 ? 20.747 0.914 -9.507 1.00 95.00 100 ALA A O 1
ATOM 756 N N . LEU A 1 101 ? 19.041 -0.049 -8.403 1.00 96.81 101 LEU A N 1
ATOM 757 C CA . LEU A 1 101 ? 18.555 -0.801 -9.567 1.00 96.81 101 LEU A CA 1
ATOM 758 C C . LEU A 1 101 ? 18.125 0.139 -10.705 1.00 96.81 101 LEU A C 1
ATOM 760 O O . LEU A 1 101 ? 18.551 -0.037 -11.850 1.00 96.81 101 LEU A O 1
ATOM 764 N N . ARG A 1 102 ? 17.339 1.175 -10.398 1.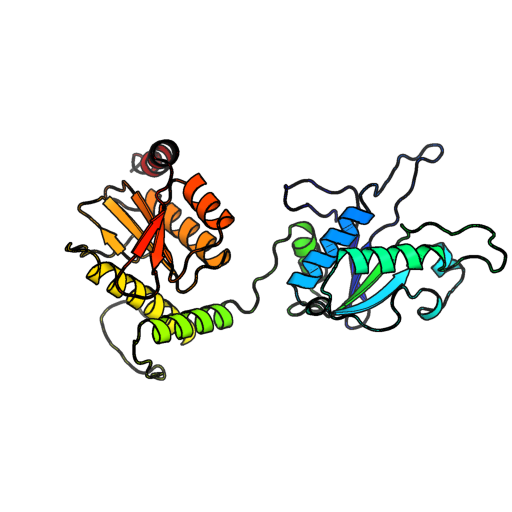00 97.56 102 ARG A N 1
ATOM 765 C CA . ARG A 1 102 ? 16.907 2.190 -11.369 1.00 97.56 102 ARG A CA 1
ATOM 766 C C . ARG A 1 102 ? 18.095 2.918 -12.000 1.00 97.56 102 ARG A C 1
ATOM 768 O O . ARG A 1 102 ? 18.111 3.161 -13.212 1.00 97.56 102 ARG A O 1
ATOM 775 N N . LEU A 1 103 ? 19.118 3.249 -11.212 1.00 96.81 103 LEU A N 1
ATOM 776 C CA . LEU A 1 103 ? 20.345 3.865 -11.717 1.00 96.81 103 LEU A CA 1
ATOM 777 C C . LEU A 1 103 ? 21.097 2.923 -12.669 1.00 96.81 103 LEU A C 1
ATOM 779 O O . LEU A 1 103 ? 21.543 3.358 -13.733 1.00 96.81 103 LEU A O 1
ATOM 783 N N . ARG A 1 104 ? 21.189 1.631 -12.334 1.00 96.06 104 ARG A N 1
ATOM 784 C CA . ARG A 1 104 ? 21.810 0.607 -13.187 1.00 96.06 104 ARG A CA 1
ATOM 785 C C . ARG A 1 104 ? 21.095 0.486 -14.534 1.00 96.06 104 ARG A C 1
ATOM 787 O O . ARG A 1 104 ? 21.750 0.576 -15.574 1.00 96.06 104 ARG A O 1
ATOM 794 N N . LEU A 1 105 ? 19.763 0.378 -14.518 1.00 97.00 105 LEU A N 1
ATOM 795 C CA . LEU A 1 105 ? 18.932 0.311 -15.725 1.00 97.00 105 LEU A CA 1
ATOM 796 C C . LEU A 1 105 ? 19.142 1.544 -16.613 1.00 97.00 105 LEU A C 1
ATOM 798 O O . LEU A 1 105 ? 19.489 1.420 -17.787 1.00 97.00 105 LEU A O 1
ATOM 802 N N . THR A 1 106 ? 18.997 2.745 -16.049 1.00 96.31 106 THR A N 1
ATOM 803 C CA . THR A 1 106 ? 19.115 3.998 -16.815 1.00 96.31 106 THR A CA 1
ATOM 804 C C . THR A 1 106 ? 20.532 4.244 -17.337 1.00 96.31 106 THR A C 1
ATOM 806 O O . THR A 1 106 ? 20.699 4.702 -18.468 1.00 96.31 106 THR A O 1
ATOM 809 N N . ASN A 1 107 ? 21.581 3.903 -16.585 1.00 94.88 107 ASN A N 1
ATOM 810 C CA . ASN A 1 107 ? 22.954 4.020 -17.081 1.00 94.88 107 ASN A CA 1
ATOM 811 C C . ASN A 1 107 ? 23.231 3.065 -18.245 1.00 94.88 107 ASN A C 1
ATOM 813 O O . ASN A 1 107 ? 23.844 3.485 -19.230 1.00 94.88 107 ASN A O 1
ATOM 817 N N . ARG A 1 108 ? 22.731 1.824 -18.191 1.00 94.19 108 ARG A N 1
ATOM 818 C CA . ARG A 1 108 ? 22.919 0.851 -19.274 1.00 94.19 108 ARG A CA 1
ATOM 819 C C . ARG A 1 108 ? 22.282 1.314 -20.588 1.00 94.19 108 ARG A C 1
ATOM 821 O O . ARG A 1 108 ? 22.897 1.156 -21.647 1.00 94.19 108 ARG A O 1
ATOM 828 N N . GLN A 1 109 ? 21.137 2.002 -20.525 1.00 94.75 109 GLN A N 1
ATOM 829 C CA . GLN A 1 109 ? 20.472 2.576 -21.705 1.00 94.75 109 GLN A CA 1
ATOM 830 C C . GLN A 1 109 ? 21.385 3.489 -22.540 1.00 94.75 109 GLN A C 1
ATOM 832 O O . GLN A 1 109 ? 21.220 3.542 -23.761 1.00 94.75 109 GLN A O 1
ATOM 837 N N . LYS A 1 110 ? 22.363 4.180 -21.929 1.00 91.62 110 LYS A N 1
ATOM 838 C CA . LYS A 1 110 ? 23.275 5.097 -22.640 1.00 91.62 110 LYS A CA 1
ATOM 839 C C . LYS A 1 110 ? 24.058 4.395 -23.751 1.00 91.62 110 LYS A C 1
ATOM 841 O O . LYS A 1 110 ? 24.294 4.997 -24.795 1.00 91.62 110 LYS A O 1
ATOM 846 N N . THR A 1 111 ? 24.406 3.129 -23.526 1.00 89.38 111 THR A N 1
ATOM 847 C CA . THR A 1 111 ? 25.238 2.312 -24.428 1.00 89.38 111 THR A CA 1
ATOM 848 C C . THR A 1 111 ? 24.433 1.522 -25.460 1.00 89.38 111 THR A C 1
ATOM 850 O O . THR A 1 111 ? 24.917 1.244 -26.552 1.00 89.38 111 THR A O 1
ATOM 853 N N . VAL A 1 112 ? 23.171 1.204 -25.161 1.00 89.81 112 VAL A N 1
ATOM 854 C CA . VAL A 1 112 ? 22.339 0.358 -26.027 1.00 89.81 112 VAL A CA 1
ATOM 855 C C . VAL A 1 112 ? 21.991 1.062 -27.342 1.00 89.81 112 VAL A C 1
ATOM 857 O O . VAL A 1 112 ? 21.458 2.178 -27.346 1.00 89.81 112 VAL A O 1
ATOM 860 N N . GLY A 1 113 ? 22.258 0.388 -28.462 1.00 77.75 113 GLY A N 1
ATOM 861 C CA . GLY A 1 113 ? 21.946 0.871 -29.809 1.00 77.75 113 GLY A CA 1
ATOM 862 C C . GLY A 1 113 ? 22.791 2.057 -30.280 1.00 77.75 113 GLY A C 1
ATOM 863 O O . GLY A 1 113 ? 22.398 2.733 -31.233 1.00 77.75 113 GLY A O 1
ATOM 864 N N . GLN A 1 114 ? 23.928 2.334 -29.632 1.00 80.50 114 GLN A N 1
ATOM 865 C CA . GLN A 1 114 ? 24.910 3.283 -30.158 1.00 80.50 114 GLN A CA 1
ATOM 866 C C . GLN A 1 114 ? 25.525 2.760 -31.462 1.00 80.50 114 GLN A C 1
ATOM 868 O O . GLN A 1 114 ? 25.604 1.556 -31.691 1.00 80.50 114 GLN A O 1
ATOM 873 N N . ALA A 1 115 ? 25.902 3.675 -32.357 1.00 71.62 115 ALA A N 1
ATOM 874 C CA . ALA A 1 115 ? 26.729 3.307 -33.501 1.00 71.62 115 ALA A CA 1
ATOM 875 C C . ALA A 1 115 ? 28.147 2.935 -33.012 1.00 71.62 115 ALA A C 1
ATOM 877 O O . ALA A 1 115 ? 28.578 3.494 -31.999 1.00 71.62 115 ALA A O 1
ATOM 878 N N . PRO A 1 116 ? 28.866 2.027 -33.698 1.00 71.50 116 PRO A N 1
ATOM 879 C CA . PRO A 1 116 ? 30.205 1.588 -33.287 1.00 71.50 116 PRO A CA 1
ATOM 880 C C . PRO A 1 116 ? 31.224 2.727 -33.116 1.00 71.50 116 PRO A C 1
ATOM 882 O O . PRO A 1 116 ? 32.185 2.592 -32.370 1.00 71.50 116 PRO A O 1
ATOM 885 N N . ASP A 1 117 ? 31.002 3.856 -33.786 1.00 78.12 117 ASP A N 1
ATOM 886 C CA . ASP A 1 117 ? 31.855 5.044 -33.824 1.00 78.12 117 ASP A CA 1
ATOM 887 C C . ASP A 1 117 ? 31.356 6.201 -32.931 1.00 78.12 117 ASP A C 1
ATOM 889 O O . ASP A 1 117 ? 31.880 7.319 -32.988 1.00 78.12 117 ASP A O 1
ATOM 893 N N . ALA A 1 118 ? 30.340 5.967 -32.093 1.00 78.06 118 ALA A N 1
ATOM 894 C CA . ALA A 1 118 ? 29.746 7.008 -31.262 1.00 78.06 118 ALA A CA 1
ATOM 895 C C . ALA A 1 118 ? 30.742 7.554 -30.220 1.00 78.06 118 ALA A C 1
ATOM 897 O O . ALA A 1 118 ? 31.156 6.862 -29.295 1.00 78.06 118 ALA A O 1
ATOM 898 N N . ARG A 1 119 ? 31.068 8.849 -30.326 1.00 72.69 119 ARG A N 1
ATOM 899 C CA . ARG A 1 119 ? 32.037 9.538 -29.449 1.00 72.69 119 ARG A CA 1
ATOM 900 C C . ARG A 1 119 ? 31.477 9.968 -28.088 1.00 72.69 119 ARG A C 1
ATOM 902 O O . ARG A 1 119 ? 32.238 10.340 -27.200 1.00 72.69 119 ARG A O 1
ATOM 909 N N . HIS A 1 120 ? 30.154 9.943 -27.920 1.00 75.12 120 HIS A N 1
ATOM 910 C CA . HIS A 1 120 ? 29.474 10.411 -26.711 1.00 75.12 120 HIS A CA 1
ATOM 911 C C . HIS A 1 120 ? 28.452 9.393 -26.218 1.00 75.12 120 HIS A C 1
ATOM 913 O O . HIS A 1 120 ? 27.780 8.739 -27.016 1.00 75.12 120 HIS A O 1
ATOM 919 N N . ALA A 1 121 ? 28.307 9.296 -24.894 1.00 75.56 121 ALA A N 1
ATOM 920 C CA . ALA A 1 121 ? 27.280 8.479 -24.260 1.00 75.56 121 ALA A CA 1
ATOM 921 C C . ALA A 1 121 ? 25.874 8.916 -24.712 1.00 75.56 121 ALA A C 1
ATOM 923 O O . ALA A 1 121 ? 25.568 10.107 -24.767 1.00 75.56 121 ALA A O 1
ATOM 924 N N . GLY A 1 122 ? 25.015 7.949 -25.038 1.00 80.81 122 GLY A N 1
ATOM 925 C CA . GLY A 1 122 ? 23.646 8.208 -25.473 1.00 80.81 122 GLY A CA 1
ATOM 926 C C . GLY A 1 122 ? 22.713 8.615 -24.328 1.00 80.81 122 GLY A C 1
ATOM 927 O O . GLY A 1 122 ? 23.096 8.667 -23.160 1.00 80.81 122 GLY A O 1
ATOM 928 N N . ASN A 1 123 ? 21.444 8.862 -24.660 1.00 85.69 123 ASN A N 1
ATOM 929 C CA . ASN A 1 123 ? 20.406 9.179 -23.674 1.00 85.69 123 ASN A CA 1
ATOM 930 C C . ASN A 1 123 ? 20.113 7.987 -22.726 1.00 85.69 123 ASN A C 1
ATOM 932 O O . ASN A 1 123 ? 20.099 6.836 -23.161 1.00 85.69 123 ASN A O 1
ATOM 936 N N . SER A 1 124 ? 19.823 8.286 -21.454 1.00 91.62 124 SER A N 1
ATOM 937 C CA . SER A 1 124 ? 19.461 7.349 -20.372 1.00 91.62 124 SER A CA 1
ATOM 938 C C . SER A 1 124 ? 17.970 7.343 -20.001 1.00 91.62 124 SER A C 1
ATOM 940 O O . SER A 1 124 ? 17.604 6.959 -18.892 1.00 91.62 124 SER A O 1
ATOM 942 N N . THR A 1 125 ? 17.122 7.853 -20.894 1.00 93.75 125 THR A N 1
ATOM 943 C CA . THR A 1 125 ? 15.663 7.954 -20.713 1.00 93.75 125 THR A CA 1
ATOM 944 C C . THR A 1 125 ? 14.926 7.503 -21.978 1.00 93.75 125 THR A C 1
ATOM 946 O O . THR A 1 125 ? 14.031 8.171 -22.495 1.00 93.75 125 THR A O 1
ATOM 949 N N . LYS A 1 126 ? 15.378 6.380 -22.544 1.00 94.81 126 LYS A N 1
ATOM 950 C CA . LYS A 1 126 ? 14.808 5.759 -23.745 1.00 94.81 126 LYS A CA 1
ATOM 951 C C . LYS A 1 126 ? 13.553 4.960 -23.380 1.00 94.81 126 LYS A C 1
ATOM 953 O O . LYS A 1 126 ? 13.407 4.504 -22.244 1.00 94.81 126 LYS A O 1
ATOM 958 N N . ARG A 1 127 ? 12.678 4.733 -24.365 1.00 96.50 127 ARG A N 1
ATOM 959 C CA . ARG A 1 127 ? 11.521 3.845 -24.206 1.00 96.50 127 ARG A CA 1
ATOM 960 C C . ARG A 1 127 ? 12.024 2.477 -23.755 1.00 96.50 127 ARG A C 1
ATOM 962 O O . ARG A 1 127 ? 12.952 1.940 -24.364 1.00 96.50 127 ARG A O 1
ATOM 969 N N . THR A 1 128 ? 11.492 1.983 -22.647 1.00 97.69 128 THR A N 1
ATOM 970 C CA . THR A 1 128 ? 11.981 0.776 -21.970 1.00 97.69 128 THR A CA 1
ATOM 971 C C . THR A 1 128 ? 10.825 -0.179 -21.760 1.00 97.69 128 THR A C 1
ATOM 973 O O . THR A 1 128 ? 9.752 0.250 -21.354 1.00 97.69 128 THR A O 1
ATOM 976 N N . ARG A 1 129 ? 11.072 -1.459 -22.029 1.00 98.19 129 ARG A N 1
ATOM 977 C CA . ARG A 1 129 ? 10.144 -2.558 -21.782 1.00 98.19 129 ARG A CA 1
ATOM 978 C C . ARG A 1 129 ? 10.708 -3.419 -20.659 1.00 98.19 129 ARG A C 1
ATOM 980 O O . ARG A 1 129 ? 11.862 -3.843 -20.740 1.00 98.19 129 ARG A O 1
ATOM 987 N N . LEU A 1 130 ? 9.910 -3.641 -19.624 1.00 98.50 130 LEU A N 1
ATOM 988 C CA . LEU A 1 130 ? 10.188 -4.561 -18.528 1.00 98.50 130 LEU A CA 1
ATOM 989 C C . LEU A 1 130 ? 9.221 -5.731 -18.672 1.00 98.50 130 LEU A C 1
ATOM 991 O O . LEU A 1 130 ? 8.025 -5.521 -18.518 1.00 98.50 130 LEU A O 1
ATOM 995 N N . ARG A 1 131 ? 9.725 -6.923 -18.988 1.00 98.38 131 ARG A N 1
ATOM 996 C CA . ARG A 1 131 ? 8.944 -8.163 -19.019 1.00 98.38 131 ARG A CA 1
ATOM 997 C C . ARG A 1 131 ? 8.915 -8.757 -17.617 1.00 98.38 131 ARG A C 1
ATOM 999 O O . ARG A 1 131 ? 9.961 -8.830 -16.969 1.00 98.38 131 ARG A O 1
ATOM 1006 N N . LEU A 1 132 ? 7.731 -9.126 -17.147 1.00 97.69 132 LEU A N 1
ATOM 1007 C CA . LEU A 1 132 ? 7.449 -9.370 -15.743 1.00 97.69 132 LEU A CA 1
ATOM 1008 C C . LEU A 1 132 ? 6.674 -10.668 -15.533 1.00 97.69 132 LEU A C 1
ATOM 1010 O O . LEU A 1 132 ? 5.710 -10.957 -16.240 1.00 97.69 132 LEU A O 1
ATOM 1014 N N . THR A 1 133 ? 7.027 -11.357 -14.456 1.00 94.56 133 THR A N 1
ATOM 1015 C CA . THR A 1 133 ? 6.134 -12.284 -13.763 1.00 94.56 133 THR A CA 1
ATOM 1016 C C . THR A 1 133 ? 5.641 -11.581 -12.502 1.00 94.56 133 THR A C 1
ATOM 1018 O O . THR A 1 133 ? 6.455 -11.182 -11.666 1.00 94.56 133 THR A O 1
ATOM 1021 N N . VAL A 1 134 ? 4.326 -11.395 -12.362 1.00 89.94 134 VAL A N 1
ATOM 1022 C CA . VAL A 1 134 ? 3.726 -10.698 -11.213 1.00 89.94 134 VAL A CA 1
ATOM 1023 C C . VAL A 1 134 ? 2.767 -11.654 -10.497 1.00 89.94 134 VAL A C 1
ATOM 1025 O O . VAL A 1 134 ? 1.759 -12.043 -11.086 1.00 89.94 134 VAL A O 1
ATOM 1028 N N . PRO A 1 135 ? 3.062 -12.065 -9.249 1.00 83.50 135 PRO A N 1
ATOM 1029 C CA . PRO A 1 135 ? 2.158 -12.898 -8.464 1.00 83.50 135 PRO A CA 1
ATOM 1030 C C . PRO A 1 135 ? 0.732 -12.337 -8.435 1.00 83.50 135 PRO A C 1
ATOM 1032 O O . PRO A 1 135 ? 0.526 -11.167 -8.125 1.00 83.50 135 PRO A O 1
ATOM 1035 N N . GLY A 1 136 ? -0.252 -13.176 -8.765 1.00 79.81 136 GLY A N 1
ATOM 1036 C CA . GLY A 1 136 ? -1.664 -12.789 -8.774 1.00 79.81 136 GLY A CA 1
ATOM 1037 C C . GLY A 1 136 ? -2.151 -12.082 -10.043 1.00 79.81 136 GLY A C 1
ATOM 1038 O O . GLY A 1 136 ? -3.320 -11.702 -10.068 1.00 79.81 136 GLY A O 1
ATOM 1039 N N . TYR A 1 137 ? -1.316 -11.936 -11.080 1.00 84.31 137 TYR A N 1
ATOM 1040 C CA . TYR A 1 137 ? -1.700 -11.367 -12.378 1.00 84.31 137 TYR A CA 1
ATOM 1041 C C . TYR A 1 137 ? -1.371 -12.331 -13.521 1.00 84.31 137 TYR A C 1
ATOM 1043 O O . TYR A 1 137 ? -0.228 -12.766 -13.670 1.00 84.31 137 TYR A O 1
ATOM 1051 N N . GLY A 1 138 ? -2.376 -12.647 -14.335 1.00 82.62 138 GLY A N 1
ATOM 1052 C CA . GLY A 1 138 ? -2.226 -13.367 -15.597 1.00 82.62 138 GLY A CA 1
ATOM 1053 C C . GLY A 1 138 ? -2.048 -12.425 -16.791 1.00 82.62 138 GLY A C 1
ATOM 1054 O O . GLY A 1 138 ? -2.143 -11.206 -16.669 1.00 82.62 138 GLY A O 1
ATOM 1055 N N . ILE A 1 139 ? -1.822 -12.990 -17.977 1.00 88.94 139 ILE A N 1
ATOM 1056 C CA . ILE A 1 139 ? -1.635 -12.225 -19.225 1.00 88.94 139 ILE A CA 1
ATOM 1057 C C . ILE A 1 139 ? -2.838 -11.338 -19.596 1.00 88.94 139 ILE A C 1
ATOM 1059 O O . ILE A 1 139 ? -2.659 -10.297 -20.225 1.00 88.94 139 ILE A O 1
ATOM 1063 N N . ASP A 1 140 ? -4.041 -11.706 -19.151 1.00 87.00 140 ASP A N 1
ATOM 1064 C CA . ASP A 1 140 ? -5.279 -10.957 -19.399 1.00 87.00 140 ASP A CA 1
ATOM 1065 C C . ASP A 1 140 ? -5.488 -9.795 -18.407 1.00 87.00 140 ASP A C 1
ATOM 1067 O O . ASP A 1 140 ? -6.410 -8.998 -18.556 1.00 87.00 140 ASP A O 1
ATOM 1071 N N . ASP A 1 141 ? -4.614 -9.654 -17.404 1.00 85.31 141 ASP A N 1
ATOM 1072 C CA . ASP A 1 141 ? -4.724 -8.641 -16.350 1.00 85.31 141 ASP A CA 1
ATOM 1073 C C . ASP A 1 141 ? -3.958 -7.343 -16.650 1.00 85.31 141 ASP A C 1
ATOM 1075 O O . ASP A 1 141 ? -3.680 -6.560 -15.738 1.00 85.31 141 ASP A O 1
ATOM 1079 N N . ALA A 1 142 ? -3.591 -7.085 -17.908 1.00 90.75 142 ALA A N 1
ATOM 1080 C CA . ALA A 1 142 ? -2.785 -5.920 -18.277 1.00 90.75 142 ALA A CA 1
ATOM 1081 C C . ALA A 1 142 ? -3.408 -4.589 -17.805 1.00 90.75 142 ALA A C 1
ATOM 1083 O O . ALA A 1 142 ? -2.725 -3.777 -17.176 1.00 90.75 142 ALA A O 1
ATOM 1084 N N . ASP A 1 143 ? -4.711 -4.394 -18.028 1.00 86.19 143 ASP A N 1
ATOM 1085 C CA . ASP A 1 143 ? -5.428 -3.185 -17.601 1.00 86.19 143 ASP A CA 1
ATOM 1086 C C . ASP A 1 143 ? -5.494 -3.062 -16.072 1.00 86.19 143 ASP A C 1
ATOM 1088 O O . ASP A 1 143 ? -5.312 -1.969 -15.527 1.00 86.19 143 ASP A O 1
ATOM 1092 N N . ARG A 1 144 ? -5.694 -4.187 -15.370 1.00 86.50 144 ARG A N 1
ATOM 1093 C CA . ARG A 1 144 ? -5.716 -4.245 -13.901 1.00 86.50 144 ARG A CA 1
ATOM 1094 C C . ARG A 1 144 ? -4.353 -3.867 -13.327 1.00 86.50 144 ARG A C 1
ATOM 1096 O O . ARG A 1 144 ? -4.264 -2.940 -12.528 1.00 86.50 144 ARG A O 1
ATOM 1103 N N . LEU A 1 145 ? -3.278 -4.494 -13.811 1.00 87.94 145 LEU A N 1
ATOM 1104 C CA . LEU A 1 145 ? -1.916 -4.170 -13.385 1.00 87.94 145 LEU A CA 1
ATOM 1105 C C . LEU A 1 145 ? -1.565 -2.707 -13.691 1.00 87.94 145 LEU A C 1
ATOM 1107 O O . LEU A 1 145 ? -0.944 -2.040 -12.867 1.00 87.94 145 LEU A O 1
ATOM 1111 N N . ALA A 1 146 ? -1.977 -2.173 -14.844 1.00 89.44 146 ALA A N 1
ATOM 1112 C CA . ALA A 1 146 ? -1.771 -0.765 -15.172 1.00 89.44 146 ALA A CA 1
ATOM 1113 C C . ALA A 1 146 ? -2.522 0.181 -14.215 1.00 89.44 146 ALA A C 1
ATOM 1115 O O . ALA A 1 146 ? -1.997 1.232 -13.853 1.00 89.44 146 ALA A O 1
ATOM 1116 N N . ALA A 1 147 ? -3.737 -0.159 -13.787 1.00 83.69 147 ALA A N 1
ATOM 1117 C CA . ALA A 1 147 ? -4.487 0.647 -12.825 1.00 83.69 147 ALA A CA 1
ATOM 1118 C C . ALA A 1 147 ? -3.853 0.608 -11.421 1.00 83.69 147 ALA A C 1
ATOM 1120 O O . ALA A 1 147 ? -3.653 1.658 -10.795 1.00 83.69 147 ALA A O 1
ATOM 1121 N N . ASP A 1 148 ? -3.461 -0.581 -10.967 1.00 83.50 148 ASP A N 1
ATOM 1122 C CA . ASP A 1 148 ? -2.845 -0.805 -9.655 1.00 83.50 148 ASP A CA 1
ATOM 1123 C C . ASP A 1 148 ? -1.483 -0.101 -9.566 1.00 83.50 148 ASP A C 1
ATOM 1125 O O . ASP A 1 148 ? -1.203 0.637 -8.618 1.00 83.50 148 ASP A O 1
ATOM 1129 N N . LEU A 1 149 ? -0.658 -0.209 -10.615 1.00 88.38 149 LEU A N 1
ATOM 1130 C CA . LEU A 1 149 ? 0.614 0.511 -10.710 1.00 88.38 149 LEU A CA 1
ATOM 1131 C C . LEU A 1 149 ? 0.437 2.029 -10.812 1.00 88.38 149 LEU A C 1
ATOM 1133 O O . LEU A 1 149 ? 1.338 2.762 -10.398 1.00 88.38 149 LEU A O 1
ATOM 1137 N N . ALA A 1 150 ? -0.681 2.530 -11.347 1.00 86.38 150 ALA A N 1
ATOM 1138 C CA . ALA A 1 150 ? -0.925 3.967 -11.453 1.00 86.38 150 ALA A CA 1
ATOM 1139 C C . ALA A 1 150 ? -1.284 4.576 -10.097 1.00 86.38 150 ALA A C 1
ATOM 1141 O O . ALA A 1 150 ? -0.797 5.657 -9.766 1.00 86.38 150 ALA A O 1
ATOM 1142 N N . THR A 1 151 ? -2.094 3.870 -9.315 1.00 77.56 151 THR A N 1
ATOM 1143 C CA . THR A 1 151 ? -2.684 4.369 -8.066 1.00 77.56 151 THR A CA 1
ATOM 1144 C C . TH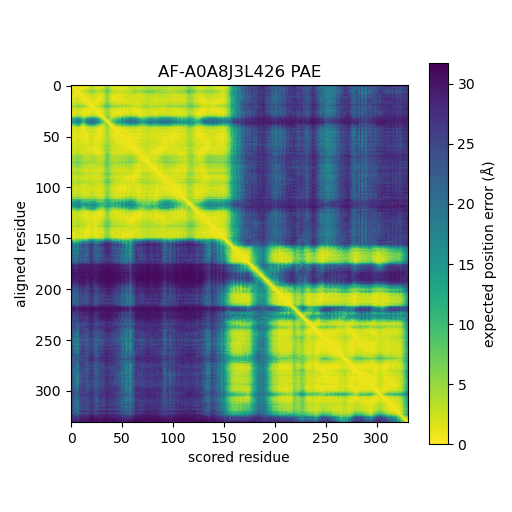R A 1 151 ? -1.935 3.922 -6.813 1.00 77.56 151 THR A C 1
ATOM 1146 O O . THR A 1 151 ? -2.102 4.534 -5.764 1.00 77.56 151 THR A O 1
ATOM 1149 N N . GLY A 1 152 ? -1.106 2.878 -6.906 1.00 66.31 152 GLY A N 1
ATOM 1150 C CA . GLY A 1 152 ? -0.515 2.230 -5.733 1.00 66.31 152 GLY A CA 1
ATOM 1151 C C . GLY A 1 152 ? -1.523 1.392 -4.942 1.00 66.31 152 GLY A C 1
ATOM 1152 O O . GLY A 1 152 ? -1.222 0.972 -3.828 1.00 66.31 152 GLY A O 1
ATOM 1153 N N . LEU A 1 153 ? -2.714 1.143 -5.498 1.00 59.81 153 LEU A N 1
ATOM 1154 C CA . LEU A 1 153 ? -3.689 0.212 -4.940 1.00 59.81 153 LEU A CA 1
ATOM 1155 C C . LEU A 1 153 ? -3.228 -1.210 -5.253 1.00 59.81 153 LEU A C 1
ATOM 1157 O O . LEU A 1 153 ? -3.626 -1.818 -6.236 1.00 59.81 153 LEU A O 1
ATOM 1161 N N . ILE A 1 154 ? -2.323 -1.716 -4.427 1.00 54.41 154 ILE A N 1
ATOM 1162 C CA . ILE A 1 154 ? -1.855 -3.095 -4.507 1.00 54.41 154 ILE A CA 1
ATOM 1163 C C . ILE A 1 154 ? -2.984 -4.018 -4.037 1.00 54.41 154 ILE A C 1
ATOM 1165 O O . ILE A 1 154 ? -3.482 -3.821 -2.920 1.00 54.41 154 ILE A O 1
ATOM 1169 N N . PRO A 1 155 ? -3.382 -5.039 -4.824 1.00 45.66 155 PRO A N 1
ATOM 1170 C CA . PRO A 1 155 ? -4.185 -6.128 -4.304 1.00 45.66 155 PRO A CA 1
ATOM 1171 C C . PRO A 1 155 ? -3.420 -6.737 -3.140 1.00 45.66 155 PRO A C 1
ATOM 1173 O O . PRO A 1 155 ? -2.260 -7.133 -3.274 1.00 45.66 155 PRO A O 1
ATOM 1176 N N . GLN A 1 156 ? -4.054 -6.760 -1.974 1.00 45.81 156 GLN A N 1
ATOM 1177 C CA . GLN A 1 156 ? -3.475 -7.415 -0.816 1.00 45.81 156 GLN A CA 1
ATOM 1178 C C . GLN A 1 156 ? -3.166 -8.880 -1.197 1.00 45.81 156 GLN A C 1
ATOM 1180 O O . GLN A 1 156 ? -3.998 -9.514 -1.855 1.00 45.81 156 GLN A O 1
ATOM 1185 N N . PRO A 1 157 ? -1.992 -9.424 -0.821 1.00 47.34 157 PRO A N 1
ATOM 1186 C CA . PRO A 1 157 ? -1.750 -10.868 -0.894 1.00 47.34 157 PRO A CA 1
ATOM 1187 C C . PRO A 1 157 ? -2.885 -11.610 -0.186 1.00 47.34 157 PRO A C 1
ATOM 1189 O O . PRO A 1 157 ? -3.494 -11.014 0.699 1.00 47.34 157 PRO A O 1
ATOM 1192 N N . ASP A 1 158 ? -3.142 -12.868 -0.575 1.00 59.16 158 ASP A N 1
ATOM 1193 C CA . ASP A 1 158 ? -4.261 -13.708 -0.111 1.00 59.16 158 ASP A CA 1
ATOM 1194 C C . ASP A 1 158 ? -4.716 -13.339 1.311 1.00 59.16 158 ASP A C 1
ATOM 1196 O O . ASP A 1 158 ? -4.107 -13.726 2.314 1.00 59.16 158 ASP A O 1
ATOM 1200 N N . VAL A 1 159 ? -5.735 -12.472 1.359 1.00 57.81 159 VAL A N 1
ATOM 1201 C CA . VAL A 1 159 ? -6.146 -11.750 2.570 1.00 57.81 159 VAL A CA 1
ATOM 1202 C C . VAL A 1 159 ? -6.532 -12.756 3.642 1.00 57.81 159 VAL A C 1
ATOM 1204 O O . VAL A 1 159 ? -6.166 -12.596 4.803 1.00 57.81 159 VAL A O 1
ATOM 1207 N N . ALA A 1 160 ? -7.158 -13.855 3.217 1.00 60.59 160 ALA A N 1
ATOM 1208 C CA . ALA A 1 160 ? -7.556 -14.945 4.084 1.00 60.59 160 ALA A CA 1
ATOM 1209 C C . ALA A 1 160 ? -6.352 -15.602 4.774 1.00 60.59 160 ALA A C 1
ATOM 1211 O O . ALA A 1 160 ? -6.380 -15.780 5.989 1.00 60.59 160 ALA A O 1
ATOM 1212 N N . ALA A 1 161 ? -5.275 -15.897 4.040 1.00 65.31 161 ALA A N 1
ATOM 1213 C CA . ALA A 1 161 ? -4.090 -16.541 4.607 1.00 65.31 161 ALA A CA 1
ATOM 1214 C C . ALA A 1 161 ? -3.355 -15.632 5.608 1.00 65.31 161 ALA A C 1
ATOM 1216 O O . ALA A 1 161 ? -2.859 -16.087 6.641 1.00 65.31 161 ALA A O 1
ATOM 1217 N N . GLN A 1 162 ? -3.290 -14.328 5.328 1.00 68.25 162 GLN A N 1
ATOM 1218 C CA . GLN A 1 162 ? -2.664 -13.380 6.248 1.00 68.25 162 GLN A CA 1
ATOM 1219 C C . GLN A 1 162 ? -3.521 -13.083 7.478 1.00 68.25 162 GLN A C 1
ATOM 1221 O O . GLN A 1 162 ? -2.967 -12.832 8.549 1.00 68.25 162 GLN A O 1
ATOM 1226 N N . ASP A 1 163 ? -4.844 -13.037 7.325 1.00 74.00 163 ASP A N 1
ATOM 1227 C CA . ASP A 1 163 ? -5.770 -12.872 8.444 1.00 74.00 163 ASP A CA 1
ATOM 1228 C C . ASP A 1 163 ? -5.740 -14.103 9.355 1.00 74.00 163 ASP A C 1
ATOM 1230 O O . ASP A 1 163 ? -5.698 -13.960 10.577 1.00 74.00 163 ASP A O 1
ATOM 1234 N N . GLU A 1 164 ? -5.668 -15.302 8.772 1.00 75.12 164 GLU A N 1
ATOM 1235 C CA . GLU A 1 164 ? -5.539 -16.557 9.508 1.00 75.12 164 GLU A CA 1
ATOM 1236 C C . GLU A 1 164 ? -4.228 -16.618 10.297 1.00 75.12 164 GLU A C 1
ATOM 1238 O O . GLU A 1 164 ? -4.260 -16.876 11.499 1.00 75.12 164 GLU A O 1
ATOM 1243 N N . SER A 1 165 ? -3.088 -16.298 9.673 1.00 77.81 165 SER A N 1
ATOM 1244 C CA . SER A 1 165 ? -1.794 -16.270 10.370 1.00 77.81 165 SER A CA 1
ATOM 1245 C C . SER A 1 165 ? -1.800 -15.285 11.540 1.00 77.81 165 SER A C 1
ATOM 1247 O O . SER A 1 165 ? -1.433 -15.656 12.650 1.00 77.81 165 SER A O 1
ATOM 1249 N N . ALA A 1 166 ? -2.265 -14.050 11.322 1.00 81.88 166 ALA A N 1
ATOM 1250 C CA . ALA A 1 166 ? -2.320 -13.042 12.380 1.00 81.88 166 ALA A CA 1
ATOM 1251 C C . ALA A 1 166 ? -3.253 -13.461 13.529 1.00 81.88 166 ALA A C 1
ATOM 1253 O O . ALA A 1 166 ? -2.943 -13.251 14.701 1.00 81.88 166 ALA A O 1
ATOM 1254 N N . ALA A 1 167 ? -4.385 -14.088 13.203 1.00 82.56 167 ALA A N 1
ATOM 1255 C CA . ALA A 1 167 ? -5.323 -14.594 14.193 1.00 82.56 167 ALA A CA 1
ATOM 1256 C C . ALA A 1 167 ? -4.741 -15.759 15.012 1.00 82.56 167 ALA A C 1
ATOM 1258 O O . ALA A 1 167 ? -4.924 -15.794 16.230 1.00 82.56 167 ALA A O 1
ATOM 1259 N N . VAL A 1 168 ? -4.017 -16.684 14.374 1.00 77.75 168 VAL A N 1
ATOM 1260 C CA . VAL A 1 168 ? -3.311 -17.781 15.055 1.00 77.75 168 VAL A CA 1
ATOM 1261 C C . VAL A 1 168 ? -2.230 -17.234 15.986 1.00 77.75 168 VAL A C 1
ATOM 1263 O O . VAL A 1 168 ? -2.192 -17.619 17.155 1.00 77.75 168 VAL A O 1
ATOM 1266 N N . ASP A 1 169 ? -1.408 -16.300 15.505 1.00 84.62 169 ASP A N 1
ATOM 1267 C CA . ASP A 1 169 ? -0.342 -15.678 16.297 1.00 84.62 169 ASP A CA 1
ATOM 1268 C C . ASP A 1 169 ? -0.907 -14.961 17.531 1.00 84.62 169 ASP A C 1
ATOM 1270 O O . ASP A 1 169 ? -0.382 -15.098 18.639 1.00 84.62 169 ASP A O 1
ATOM 1274 N N . LEU A 1 170 ? -2.025 -14.246 17.368 1.00 84.44 170 LEU A N 1
ATOM 1275 C CA . LEU A 1 170 ? -2.703 -13.567 18.467 1.00 84.44 170 LEU A CA 1
ATOM 1276 C C . LEU A 1 170 ? -3.283 -14.549 19.492 1.00 84.44 170 LEU A C 1
ATOM 1278 O O . LEU A 1 170 ? -3.098 -14.364 20.694 1.00 84.44 170 LEU A O 1
ATOM 1282 N N . LEU A 1 171 ? -3.975 -15.600 19.046 1.00 83.62 171 LEU A N 1
ATOM 1283 C CA . LEU A 1 171 ? -4.531 -16.610 19.954 1.00 83.62 171 LEU A CA 1
ATOM 1284 C C . LEU A 1 171 ? -3.429 -17.315 20.754 1.00 83.62 171 LEU A C 1
ATOM 1286 O O . LEU A 1 171 ? -3.580 -17.499 21.965 1.00 83.62 171 LEU A O 1
ATOM 1290 N N . ALA A 1 172 ? -2.311 -17.636 20.097 1.00 82.12 172 ALA A N 1
ATOM 1291 C CA . ALA A 1 172 ? -1.135 -18.197 20.746 1.00 82.12 172 ALA A CA 1
ATOM 1292 C C . ALA A 1 172 ? -0.554 -17.234 21.794 1.00 82.12 172 ALA A C 1
ATOM 1294 O O . ALA A 1 172 ? -0.308 -17.645 22.929 1.00 82.12 172 ALA A O 1
ATOM 1295 N N . ALA A 1 173 ? -0.399 -15.949 21.455 1.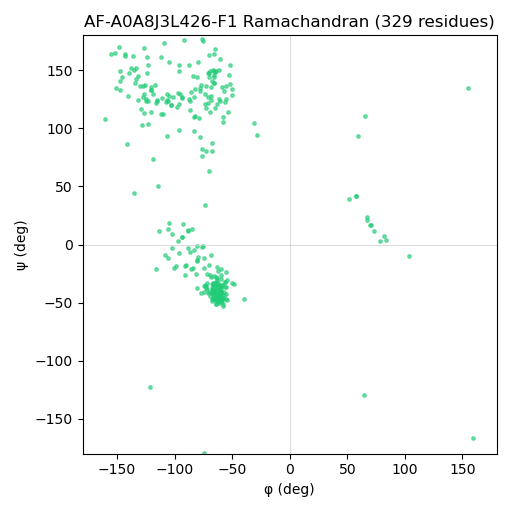00 84.00 173 ALA A N 1
ATOM 1296 C CA . ALA A 1 173 ? 0.108 -14.930 22.376 1.00 84.00 173 ALA A CA 1
ATOM 1297 C C . ALA A 1 173 ? -0.815 -14.712 23.589 1.00 84.00 173 ALA A C 1
ATOM 1299 O O . ALA A 1 173 ? -0.340 -14.509 24.704 1.00 84.00 173 ALA A O 1
ATOM 1300 N N . LEU A 1 174 ? -2.133 -14.813 23.403 1.00 83.25 174 LEU A N 1
ATOM 1301 C CA . LEU A 1 174 ? -3.119 -14.708 24.483 1.00 83.25 174 LEU A CA 1
ATOM 1302 C C . LEU A 1 174 ? -3.209 -15.969 25.361 1.00 83.25 174 LEU A C 1
ATOM 1304 O O . LEU A 1 174 ? -3.983 -15.982 26.318 1.00 83.25 174 LEU A O 1
ATOM 1308 N N . GLY A 1 175 ? -2.452 -17.029 25.051 1.00 78.50 175 GLY A N 1
ATOM 1309 C CA . GLY A 1 175 ? -2.493 -18.294 25.788 1.00 78.50 175 GLY A CA 1
ATOM 1310 C C . GLY A 1 175 ? -3.817 -19.049 25.630 1.00 78.50 175 GLY A C 1
ATOM 1311 O O . GLY A 1 175 ? -4.157 -19.889 26.465 1.00 78.50 175 GLY A O 1
ATOM 1312 N N . VAL A 1 176 ? -4.585 -18.753 24.578 1.00 73.69 176 VAL A N 1
ATOM 1313 C CA . VAL A 1 176 ? -5.838 -19.446 24.277 1.00 73.69 176 VAL A CA 1
ATOM 1314 C C . VAL A 1 176 ? -5.491 -20.725 23.520 1.00 73.69 176 VAL A C 1
ATOM 1316 O O . VAL A 1 176 ? -5.052 -20.671 22.375 1.00 73.69 176 VAL A O 1
ATOM 1319 N N . LEU A 1 177 ? -5.675 -21.884 24.160 1.00 50.31 177 LEU A N 1
ATOM 1320 C CA . LEU A 1 177 ? -5.452 -23.194 23.540 1.00 50.31 177 LEU A CA 1
ATOM 1321 C C . LEU A 1 177 ? -6.329 -23.342 22.285 1.00 50.31 177 LEU A C 1
ATOM 1323 O O . LEU A 1 177 ? -7.540 -23.540 22.373 1.00 50.31 177 LEU A O 1
ATOM 1327 N N . THR A 1 178 ? -5.715 -23.251 21.108 1.00 46.53 178 THR A N 1
ATOM 1328 C CA . THR A 1 178 ? -6.350 -23.584 19.833 1.00 46.53 178 THR A CA 1
ATOM 1329 C C . THR A 1 178 ? -6.383 -25.097 19.665 1.00 46.53 178 THR A C 1
ATOM 1331 O O . THR A 1 178 ? -5.455 -25.687 19.116 1.00 46.53 178 THR A O 1
ATOM 1334 N N . GLU A 1 179 ? -7.472 -25.742 20.079 1.00 44.81 179 GLU A N 1
ATOM 1335 C CA . GLU A 1 179 ? -7.908 -26.923 19.336 1.00 44.81 179 GLU A CA 1
ATOM 1336 C C . GLU A 1 179 ? -8.417 -26.422 17.981 1.00 44.81 179 GLU A C 1
ATOM 1338 O O . GLU A 1 179 ? -9.398 -25.674 17.894 1.00 44.81 179 GLU A O 1
ATOM 1343 N N . ILE A 1 180 ? -7.713 -26.786 16.909 1.00 41.88 180 ILE A N 1
ATOM 1344 C CA . ILE A 1 180 ? -8.229 -26.649 15.548 1.00 41.88 180 ILE A CA 1
ATOM 1345 C C . ILE A 1 180 ? -9.385 -27.647 15.440 1.00 41.88 180 ILE A C 1
ATOM 1347 O O . ILE A 1 180 ? -9.202 -28.812 15.104 1.00 41.88 180 ILE A O 1
ATOM 1351 N N . VAL A 1 181 ? -10.576 -27.204 15.831 1.00 37.28 181 VAL A N 1
ATOM 1352 C CA . VAL A 1 181 ? -11.807 -27.979 15.695 1.00 37.28 181 VAL A CA 1
ATOM 1353 C C . VAL A 1 181 ? -12.242 -27.863 14.238 1.00 37.28 181 VAL A C 1
ATOM 1355 O O . VAL A 1 181 ? -12.660 -26.782 13.813 1.00 37.28 181 VAL A O 1
ATOM 1358 N N . GLU A 1 182 ? -12.125 -28.954 13.471 1.00 34.19 182 GLU A N 1
ATOM 1359 C CA . GLU A 1 182 ? -12.822 -29.072 12.186 1.00 34.19 182 GLU A CA 1
ATOM 1360 C C . GLU A 1 182 ? -14.304 -28.761 12.394 1.00 34.19 182 GLU A C 1
ATOM 1362 O O . GLU A 1 182 ? -14.901 -29.132 13.405 1.00 34.19 182 GLU A O 1
ATOM 1367 N N . ALA A 1 183 ? -14.877 -28.008 11.458 1.00 37.25 183 ALA A N 1
ATOM 1368 C CA . ALA A 1 183 ? -16.182 -27.388 11.600 1.00 37.25 183 ALA A CA 1
ATOM 1369 C C . ALA A 1 183 ? -17.327 -28.415 11.641 1.00 37.25 183 ALA A C 1
ATOM 1371 O O . ALA A 1 183 ? -18.062 -28.572 10.676 1.00 37.25 183 ALA A O 1
ATOM 1372 N N . GLU A 1 184 ? -17.564 -29.028 12.798 1.00 35.03 184 GLU A N 1
ATOM 1373 C CA . GLU A 1 184 ? -18.874 -29.557 13.151 1.00 35.03 184 GLU A CA 1
ATOM 1374 C C . GLU A 1 184 ? -19.320 -29.086 14.539 1.00 35.03 184 GLU A C 1
ATOM 1376 O O . GLU A 1 184 ? -18.754 -29.413 15.576 1.00 35.03 184 GLU A O 1
ATOM 1381 N N . LYS A 1 185 ? -20.425 -28.330 14.500 1.00 43.31 185 LYS A N 1
ATOM 1382 C CA . LYS A 1 185 ? -21.390 -28.065 15.574 1.00 43.31 185 LYS A CA 1
ATOM 1383 C C . LYS A 1 185 ? -20.841 -27.414 16.846 1.00 43.31 185 LYS A C 1
ATOM 1385 O O . LYS A 1 185 ? -20.598 -28.064 17.854 1.00 43.31 185 LYS A O 1
ATOM 1390 N N . SER A 1 186 ? -20.922 -26.085 16.877 1.00 35.03 186 SER A N 1
ATOM 1391 C CA . SER A 1 186 ? -21.317 -25.410 18.116 1.00 35.03 186 SER A CA 1
ATOM 1392 C C . SER A 1 186 ? -22.541 -24.534 17.860 1.00 35.03 186 SER A C 1
ATOM 1394 O O . SER A 1 186 ? -22.481 -23.496 17.204 1.00 35.03 186 SER A O 1
ATOM 1396 N N . HIS A 1 187 ? -23.685 -25.045 18.316 1.00 34.00 187 HIS A N 1
ATOM 1397 C CA . HIS A 1 187 ? -24.976 -24.373 18.346 1.00 34.00 187 HIS A CA 1
ATOM 1398 C C . HIS A 1 187 ? -24.966 -23.272 19.409 1.00 34.00 187 HIS A C 1
ATOM 1400 O O . HIS A 1 187 ? -24.865 -23.614 20.579 1.00 34.00 187 HIS A O 1
ATOM 1406 N N . VAL A 1 188 ? -25.226 -22.014 19.029 1.00 35.62 188 VAL A N 1
ATOM 1407 C CA . VAL A 1 188 ? -26.170 -21.125 19.739 1.00 35.62 188 VAL A CA 1
ATOM 1408 C C . VAL A 1 188 ? -26.837 -20.189 18.711 1.00 35.62 188 VAL A C 1
ATOM 1410 O O . VAL A 1 188 ? -26.196 -19.624 17.832 1.00 35.62 188 VAL A O 1
ATOM 1413 N N . THR A 1 189 ? -28.159 -20.090 18.819 1.00 29.75 189 THR A N 1
ATOM 1414 C CA . THR A 1 189 ? -29.179 -19.364 18.035 1.00 29.75 189 THR A CA 1
ATOM 1415 C C . THR A 1 189 ? -28.793 -18.029 17.366 1.00 29.75 189 THR A C 1
ATOM 1417 O O . THR A 1 189 ? -28.815 -16.977 18.000 1.00 29.75 189 THR A O 1
ATOM 1420 N N . SER A 1 190 ? -28.595 -18.036 16.041 1.00 25.38 190 SER A N 1
ATOM 1421 C CA . SER A 1 190 ? -29.461 -17.407 15.009 1.00 25.38 190 SER A CA 1
ATOM 1422 C C . SER A 1 190 ? -28.689 -17.057 13.719 1.00 25.38 190 SER A C 1
ATOM 1424 O O . SER A 1 190 ? -27.613 -16.478 13.773 1.00 25.38 190 SER A O 1
ATOM 1426 N N . ALA A 1 191 ? -29.315 -17.398 12.583 1.00 27.09 191 ALA A N 1
ATOM 1427 C CA . ALA A 1 191 ? -28.965 -17.151 11.175 1.00 27.09 191 ALA A CA 1
ATOM 1428 C C . ALA A 1 191 ? -27.683 -17.810 10.610 1.00 27.09 191 ALA A C 1
ATOM 1430 O O . ALA A 1 191 ? -26.550 -17.456 10.918 1.00 27.09 191 ALA A O 1
ATOM 1431 N N . THR A 1 192 ? -27.932 -18.777 9.727 1.00 28.91 192 THR A N 1
ATOM 1432 C CA . THR A 1 192 ? -27.010 -19.674 9.023 1.00 28.91 192 THR A CA 1
ATOM 1433 C C . THR A 1 192 ? -26.219 -18.978 7.913 1.00 28.91 192 THR A C 1
ATOM 1435 O O . THR A 1 192 ? -26.834 -18.412 7.017 1.00 28.91 192 THR A O 1
ATOM 1438 N N . TYR A 1 193 ? -24.892 -19.138 7.913 1.00 35.75 193 TYR A N 1
ATOM 1439 C CA . TYR A 1 193 ? -24.048 -19.217 6.711 1.00 35.75 193 TYR A CA 1
ATOM 1440 C C . TYR A 1 193 ? -22.895 -20.194 6.984 1.00 35.75 193 TYR A C 1
ATOM 1442 O O . TYR A 1 193 ? -22.389 -20.253 8.108 1.00 35.75 193 TYR A O 1
ATOM 1450 N N . GLU A 1 194 ? -22.490 -20.958 5.967 1.00 34.84 194 GLU A N 1
ATOM 1451 C CA . GLU A 1 194 ? -21.230 -21.707 5.964 1.00 34.84 194 GLU A CA 1
ATOM 1452 C C . GLU A 1 194 ? -20.074 -20.720 6.158 1.00 34.84 194 GLU A C 1
ATOM 1454 O O . GLU A 1 194 ? -19.784 -19.899 5.289 1.00 34.84 194 GLU A O 1
ATOM 1459 N N . ARG A 1 195 ? -19.423 -20.760 7.323 1.00 43.91 195 ARG A N 1
ATOM 1460 C CA . ARG A 1 195 ? -18.171 -20.033 7.528 1.00 43.91 195 ARG A CA 1
ATOM 1461 C C . ARG A 1 195 ? -17.032 -20.923 7.056 1.00 43.91 195 ARG A C 1
ATOM 1463 O O . ARG A 1 195 ? -16.780 -21.958 7.670 1.00 43.91 195 ARG A O 1
ATOM 1470 N N . ALA A 1 196 ? -16.321 -20.491 6.017 1.00 50.31 196 ALA A N 1
ATOM 1471 C CA . ALA A 1 196 ? -14.974 -20.985 5.760 1.00 50.31 196 ALA A CA 1
ATOM 1472 C C . ALA A 1 196 ? -14.167 -20.869 7.067 1.00 50.31 196 ALA A C 1
ATOM 1474 O O . ALA A 1 196 ? -14.257 -19.849 7.759 1.00 50.31 196 ALA A O 1
ATOM 1475 N N . ALA A 1 197 ? -13.432 -21.919 7.438 1.00 52.94 197 ALA A N 1
ATOM 1476 C CA . ALA A 1 197 ? -12.757 -22.033 8.735 1.00 52.94 197 ALA A CA 1
ATOM 1477 C C . ALA A 1 197 ? -11.937 -20.777 9.113 1.00 52.94 197 ALA A C 1
ATOM 1479 O O . ALA A 1 197 ? -11.959 -20.365 10.273 1.00 52.94 197 ALA A O 1
ATOM 1480 N N . ALA A 1 198 ? -11.335 -20.100 8.127 1.00 53.78 198 ALA A N 1
ATOM 1481 C CA . ALA A 1 198 ? -10.596 -18.847 8.295 1.00 53.78 198 ALA A CA 1
ATOM 1482 C C . ALA A 1 198 ? -11.408 -17.737 8.998 1.00 53.78 198 ALA A C 1
ATOM 1484 O O . ALA A 1 198 ? -10.952 -17.163 9.986 1.00 53.78 198 ALA A O 1
ATOM 1485 N N . THR A 1 199 ? -12.655 -17.478 8.581 1.00 56.25 199 THR A N 1
ATOM 1486 C CA . THR A 1 199 ? -13.516 -16.451 9.203 1.00 56.25 199 THR A CA 1
ATOM 1487 C C . THR A 1 199 ? -13.829 -16.774 10.667 1.00 56.25 199 THR A C 1
ATOM 1489 O O . THR A 1 199 ? -14.015 -15.876 11.487 1.00 56.25 199 THR A O 1
ATOM 1492 N N . VAL A 1 200 ? -13.892 -18.060 11.025 1.00 56.78 200 VAL A N 1
ATOM 1493 C CA . VAL A 1 200 ? -14.119 -18.486 12.414 1.00 56.78 200 VAL A CA 1
ATOM 1494 C C . VAL A 1 200 ? -12.893 -18.199 13.279 1.00 56.78 200 VAL A C 1
ATOM 1496 O O . VAL A 1 200 ? -13.058 -17.740 14.408 1.00 56.78 200 VAL A O 1
ATOM 1499 N N . VAL A 1 201 ? -11.684 -18.449 12.769 1.00 61.94 201 VAL A N 1
ATOM 1500 C CA . VAL A 1 201 ? -10.427 -18.220 13.499 1.00 61.94 201 VAL A CA 1
ATOM 1501 C C . VAL A 1 201 ? -10.203 -16.727 13.757 1.00 61.94 201 VAL A C 1
ATOM 1503 O O . VAL A 1 201 ? -9.939 -16.349 14.897 1.00 61.94 201 VAL A O 1
ATOM 1506 N N . VAL A 1 202 ? -10.412 -15.871 12.751 1.00 59.59 202 VAL A N 1
ATOM 1507 C CA . VAL A 1 202 ? -10.272 -14.406 12.884 1.00 59.59 202 VAL A CA 1
ATOM 1508 C C . VAL A 1 202 ? -11.195 -13.848 13.970 1.00 59.59 202 VAL A C 1
ATOM 1510 O O . VAL A 1 202 ? -10.726 -13.220 14.919 1.00 59.59 202 VAL A O 1
ATOM 1513 N N . LEU A 1 203 ? -12.489 -14.183 13.915 1.00 62.06 203 LEU A N 1
ATOM 1514 C CA . LEU A 1 203 ? -13.468 -13.721 14.907 1.00 62.06 203 LEU A CA 1
ATOM 1515 C C . LEU A 1 203 ? -13.185 -14.249 16.322 1.00 62.06 203 LEU A C 1
ATOM 1517 O O . LEU A 1 203 ? -13.564 -13.615 17.307 1.00 62.06 203 LEU A O 1
ATOM 1521 N N . ARG A 1 204 ? -12.538 -15.416 16.452 1.00 72.62 204 ARG A N 1
ATOM 1522 C CA . ARG A 1 204 ? -12.088 -15.938 17.754 1.00 72.62 204 ARG A CA 1
ATOM 1523 C C . ARG A 1 204 ? -10.932 -15.114 18.312 1.00 72.62 204 ARG A C 1
ATOM 1525 O O . ARG A 1 204 ? -10.935 -14.842 19.509 1.00 72.62 204 ARG A O 1
ATOM 1532 N N . ALA A 1 205 ? -9.983 -14.710 17.471 1.00 81.19 205 ALA A N 1
ATOM 1533 C CA . ALA A 1 205 ? -8.834 -13.909 17.883 1.00 81.19 205 ALA A CA 1
ATOM 1534 C C . ALA A 1 205 ? -9.251 -12.503 18.346 1.00 81.19 205 ALA A C 1
ATOM 1536 O O . ALA A 1 205 ? -8.868 -12.075 19.435 1.00 81.19 205 ALA A O 1
ATOM 1537 N N . GLU A 1 206 ? -10.118 -11.827 17.587 1.00 85.19 206 GLU A N 1
ATOM 1538 C CA . GLU A 1 206 ? -10.688 -10.528 17.975 1.00 85.19 206 GLU A CA 1
ATOM 1539 C C . GLU A 1 206 ? -11.505 -10.644 19.270 1.00 85.19 206 GLU A C 1
ATOM 1541 O O . GLU A 1 206 ? -11.296 -9.882 20.214 1.00 85.19 206 GLU A O 1
ATOM 1546 N N . ALA A 1 207 ? -12.367 -11.663 19.387 1.00 82.75 207 ALA A N 1
ATOM 1547 C CA . ALA A 1 207 ? -13.134 -11.899 20.609 1.00 82.75 207 ALA A CA 1
ATOM 1548 C C . ALA A 1 207 ? -12.244 -12.188 21.831 1.00 82.75 207 ALA A C 1
ATOM 1550 O O . ALA A 1 207 ? -12.573 -11.754 22.939 1.00 82.75 207 ALA A O 1
ATOM 1551 N N . ALA A 1 208 ? -11.126 -12.896 21.651 1.00 85.31 208 ALA A N 1
ATOM 1552 C CA . ALA A 1 208 ? -10.160 -13.153 22.713 1.00 85.31 208 ALA A CA 1
ATOM 1553 C C . ALA A 1 208 ? -9.463 -11.859 23.163 1.00 85.31 208 ALA A C 1
ATOM 1555 O O . ALA A 1 208 ? -9.367 -11.608 24.366 1.00 85.31 208 ALA A O 1
ATOM 1556 N N . LEU A 1 209 ? -9.063 -10.999 22.222 1.00 89.56 209 LEU A N 1
ATOM 1557 C CA . LEU A 1 209 ? -8.473 -9.692 22.522 1.00 89.56 209 LEU A CA 1
ATOM 1558 C C . LEU A 1 209 ? -9.468 -8.766 23.239 1.00 89.56 209 LEU A C 1
ATOM 1560 O O . LEU A 1 209 ? -9.124 -8.142 24.242 1.00 89.56 209 LEU A O 1
ATOM 1564 N N . VAL A 1 210 ? -10.727 -8.734 22.792 1.00 87.88 210 VAL A N 1
ATOM 1565 C CA . VAL A 1 210 ? -11.815 -7.999 23.461 1.00 87.88 210 VAL A CA 1
ATOM 1566 C C . VAL A 1 210 ? -12.057 -8.536 24.868 1.00 87.88 210 VAL A C 1
ATOM 1568 O O . VAL A 1 210 ? -12.233 -7.756 25.802 1.00 87.88 210 VAL A O 1
ATOM 1571 N N . SER A 1 211 ? -12.060 -9.861 25.044 1.00 85.38 211 SER A N 1
ATOM 1572 C CA . SER A 1 211 ? -12.181 -10.488 26.362 1.00 85.38 211 SER A CA 1
ATOM 1573 C C . SER A 1 211 ? -11.036 -10.053 27.276 1.00 85.38 211 SER A C 1
ATOM 1575 O O . SER A 1 211 ? -11.284 -9.604 28.393 1.00 85.38 211 SER A O 1
ATOM 1577 N N . ARG A 1 212 ? -9.789 -10.097 26.794 1.00 87.94 212 ARG A N 1
ATOM 1578 C CA . ARG A 1 212 ? -8.609 -9.638 27.540 1.00 87.94 212 ARG A CA 1
ATOM 1579 C C . ARG A 1 212 ? -8.736 -8.169 27.941 1.00 87.94 212 ARG A C 1
ATOM 1581 O O . ARG A 1 212 ? -8.528 -7.840 29.106 1.00 87.94 212 ARG A O 1
ATOM 1588 N N . TYR A 1 213 ? -9.156 -7.309 27.014 1.00 89.94 213 TYR A N 1
ATOM 1589 C CA . TYR A 1 213 ? -9.380 -5.895 27.303 1.00 89.94 213 TYR A CA 1
ATOM 1590 C C . TYR A 1 213 ? -10.473 -5.685 28.355 1.00 89.94 213 TYR A C 1
ATOM 1592 O O . TYR A 1 213 ? -10.267 -4.942 29.311 1.00 89.94 213 TYR A O 1
ATOM 1600 N N . ARG A 1 214 ? -11.599 -6.399 28.247 1.00 86.31 214 ARG A N 1
ATOM 1601 C CA . ARG A 1 214 ? -12.678 -6.370 29.246 1.00 86.31 214 ARG A CA 1
ATOM 1602 C C . ARG A 1 214 ? -12.202 -6.747 30.647 1.00 86.31 214 ARG A C 1
ATOM 1604 O O . ARG A 1 214 ? -12.612 -6.097 31.596 1.00 86.31 214 ARG A O 1
ATOM 1611 N N . HIS A 1 215 ? -11.332 -7.748 30.781 1.00 84.19 215 HIS A N 1
ATOM 1612 C CA . HIS A 1 215 ? -10.768 -8.129 32.081 1.00 84.19 215 HIS A CA 1
ATOM 1613 C C . HIS A 1 215 ? -9.824 -7.057 32.649 1.00 84.19 215 HIS A C 1
ATOM 1615 O O . HIS A 1 215 ? -9.710 -6.941 33.866 1.00 84.19 215 HIS A O 1
ATOM 1621 N N . SER A 1 216 ? -9.174 -6.263 31.789 1.00 85.94 216 SER A N 1
ATOM 1622 C CA . SER A 1 216 ? -8.272 -5.179 32.211 1.00 85.94 216 SER A CA 1
ATOM 1623 C C . SER A 1 216 ? -9.004 -3.942 32.752 1.00 85.94 216 SER A C 1
ATOM 1625 O O . SER A 1 216 ? -8.409 -3.137 33.467 1.00 85.94 216 SER A O 1
ATOM 1627 N N . ILE A 1 217 ? -10.294 -3.774 32.433 1.00 85.00 217 ILE A N 1
ATOM 1628 C CA . ILE A 1 217 ? -11.100 -2.634 32.881 1.00 85.00 217 ILE A CA 1
ATOM 1629 C C . ILE A 1 217 ? -12.086 -3.079 33.968 1.00 85.00 217 ILE A C 1
ATOM 1631 O O . ILE A 1 217 ? -12.842 -4.028 33.799 1.00 85.00 217 ILE A O 1
ATOM 1635 N N . SER A 1 218 ? -12.129 -2.369 35.098 1.00 64.38 218 SER A N 1
ATOM 1636 C CA . SER A 1 218 ? -12.991 -2.700 36.249 1.00 64.38 218 SER A CA 1
ATOM 1637 C C . SER A 1 218 ? -14.490 -2.389 36.033 1.00 64.38 218 SER A C 1
ATOM 1639 O O . SER A 1 218 ? -15.178 -1.978 36.969 1.00 64.38 218 SER A O 1
ATOM 1641 N N . GLY A 1 219 ? -15.011 -2.531 34.808 1.00 55.56 219 GLY A N 1
ATOM 1642 C CA . GLY A 1 219 ? -16.333 -2.048 34.398 1.00 55.56 219 GLY A CA 1
ATOM 1643 C C . GLY A 1 219 ? -17.159 -3.053 33.589 1.00 55.56 219 GLY A C 1
ATOM 1644 O O . GLY A 1 219 ? -16.662 -3.728 32.694 1.00 55.56 219 GLY A O 1
ATOM 1645 N N . SER A 1 220 ? -18.459 -3.108 33.890 1.00 50.34 220 SER A N 1
ATOM 1646 C CA . SER A 1 220 ? -19.501 -3.931 33.252 1.00 50.34 220 SER A CA 1
ATOM 1647 C C . SER A 1 220 ? -19.845 -3.460 31.822 1.00 50.34 220 SER A C 1
ATOM 1649 O O . SER A 1 220 ? -20.947 -2.981 31.559 1.00 50.34 220 SER A O 1
ATOM 1651 N N . GLY A 1 221 ? -18.888 -3.512 30.894 1.00 49.56 221 GLY A N 1
ATOM 1652 C CA . GLY A 1 221 ? -19.089 -3.166 29.481 1.00 49.56 221 GLY A CA 1
ATOM 1653 C C . GLY A 1 221 ? -19.827 -4.272 28.720 1.00 49.56 221 GLY A C 1
ATOM 1654 O O . GLY A 1 221 ? -19.204 -5.048 27.992 1.00 49.56 221 GLY A O 1
ATOM 1655 N N . ASP A 1 222 ? -21.140 -4.385 28.920 1.00 54.59 222 ASP A N 1
ATOM 1656 C CA . ASP A 1 222 ? -21.892 -5.626 28.664 1.00 54.59 222 ASP A CA 1
ATOM 1657 C C . ASP A 1 222 ? -22.545 -5.768 27.281 1.00 54.59 222 ASP A C 1
ATOM 1659 O O . ASP A 1 222 ? -23.280 -6.731 27.041 1.00 54.59 222 ASP A O 1
ATOM 1663 N N . HIS A 1 223 ? -22.312 -4.858 26.330 1.00 56.91 223 HIS A N 1
ATOM 1664 C CA . HIS A 1 223 ? -23.127 -4.848 25.110 1.00 56.91 223 HIS A CA 1
ATOM 1665 C C . HIS A 1 223 ? -22.300 -4.891 23.822 1.00 56.91 223 HIS A C 1
ATOM 1667 O O . HIS A 1 223 ? -21.379 -4.108 23.617 1.00 56.91 223 HIS A O 1
ATOM 1673 N N . ARG A 1 224 ? -22.665 -5.821 22.932 1.00 60.47 224 ARG A N 1
ATOM 1674 C CA . ARG A 1 224 ? -22.422 -5.692 21.491 1.00 60.47 224 ARG A CA 1
ATOM 1675 C C . ARG A 1 224 ? -23.606 -4.932 20.911 1.00 60.47 224 ARG A C 1
ATOM 1677 O O . ARG A 1 224 ? -24.745 -5.359 21.110 1.00 60.47 224 ARG A O 1
ATOM 1684 N N . LEU A 1 225 ? -23.370 -3.829 20.209 1.00 55.31 225 LEU A N 1
ATOM 1685 C CA . LEU A 1 225 ? -24.439 -3.151 19.487 1.00 55.31 225 LEU A CA 1
ATOM 1686 C C . LEU A 1 225 ? -24.714 -3.911 18.192 1.00 55.31 225 LEU A C 1
ATOM 1688 O O . LEU A 1 225 ? -23.798 -4.259 17.450 1.00 55.31 225 LEU A O 1
ATOM 1692 N N . ARG A 1 226 ? -25.993 -4.179 17.926 1.00 49.19 226 ARG A N 1
ATOM 1693 C CA . ARG A 1 226 ? -26.467 -4.628 16.616 1.00 49.19 226 ARG A CA 1
ATOM 1694 C C . ARG A 1 226 ? -26.994 -3.392 15.893 1.00 49.19 226 ARG A C 1
ATOM 1696 O O . ARG A 1 226 ? -27.924 -2.758 16.382 1.00 49.19 226 ARG A O 1
ATOM 1703 N N . SER A 1 227 ? -26.395 -3.056 14.761 1.00 49.31 227 SER A N 1
ATOM 1704 C CA . SER A 1 227 ? -26.883 -2.020 13.848 1.00 49.31 227 SER A CA 1
ATOM 1705 C C . SER A 1 227 ? -27.425 -2.668 12.569 1.00 49.31 227 SER A C 1
ATOM 1707 O O . SER A 1 227 ? -27.291 -3.879 12.377 1.00 49.31 227 SER A O 1
ATOM 1709 N N . ALA A 1 228 ? -28.030 -1.873 11.684 1.00 41.66 228 ALA A N 1
ATOM 1710 C CA . ALA A 1 228 ? -28.460 -2.344 10.365 1.00 41.66 228 ALA A CA 1
ATOM 1711 C C . ALA A 1 228 ? -27.285 -2.799 9.473 1.00 41.66 228 ALA A C 1
ATOM 1713 O O . ALA A 1 228 ? -27.504 -3.552 8.527 1.00 41.66 228 ALA A O 1
ATOM 1714 N N . VAL A 1 229 ? -26.060 -2.363 9.789 1.00 45.69 229 VAL A N 1
ATOM 1715 C CA . VAL A 1 229 ? -24.846 -2.586 8.988 1.00 45.69 229 VAL A CA 1
ATOM 1716 C C . VAL A 1 229 ? -23.894 -3.629 9.585 1.00 45.69 229 VAL A C 1
ATOM 1718 O O . VAL A 1 229 ? -23.002 -4.106 8.895 1.00 45.69 229 VAL A O 1
ATOM 1721 N N . GLY A 1 230 ? -24.096 -4.051 10.839 1.00 58.69 230 GLY A N 1
ATOM 1722 C CA . GLY A 1 230 ? -23.233 -5.051 11.472 1.00 58.69 230 GLY A CA 1
ATOM 1723 C C . GLY A 1 230 ? -23.262 -5.052 12.998 1.00 58.69 230 GLY A C 1
ATOM 1724 O O . GLY A 1 230 ? -24.137 -4.452 13.635 1.00 58.69 230 GLY A O 1
ATOM 1725 N N . HIS A 1 231 ? -22.291 -5.752 13.584 1.00 66.12 231 HIS A N 1
ATOM 1726 C CA . HIS A 1 231 ? -22.123 -5.913 15.024 1.00 66.12 231 HIS A CA 1
ATOM 1727 C C . HIS A 1 231 ? -20.832 -5.255 15.491 1.00 66.12 231 HIS A C 1
ATOM 1729 O O . HIS A 1 231 ? -19.769 -5.657 15.042 1.00 66.12 231 HIS A O 1
ATOM 1735 N N . THR A 1 232 ? -20.917 -4.333 16.450 1.00 68.31 232 THR A N 1
ATOM 1736 C CA . THR A 1 232 ? -19.709 -3.808 17.099 1.00 68.31 232 THR A CA 1
ATOM 1737 C C . THR A 1 232 ? -19.079 -4.889 17.971 1.00 68.31 232 THR A C 1
ATOM 1739 O O . THR A 1 232 ? -19.801 -5.608 18.678 1.00 68.31 232 THR A O 1
ATOM 1742 N N . ASP A 1 233 ? -17.754 -4.926 18.041 1.00 78.06 233 ASP A N 1
ATOM 1743 C CA . ASP A 1 233 ? -17.052 -5.848 18.933 1.00 78.06 233 ASP A CA 1
ATOM 1744 C C . ASP A 1 233 ? -17.330 -5.582 20.412 1.00 78.06 233 ASP A C 1
ATOM 1746 O O . ASP A 1 233 ? -17.613 -6.515 21.179 1.00 78.06 233 ASP A O 1
ATOM 1750 N N . LEU A 1 234 ? -17.303 -4.306 20.805 1.00 83.19 234 LEU A N 1
ATOM 1751 C CA . LEU A 1 234 ? -17.567 -3.872 22.168 1.00 83.19 234 LEU A CA 1
ATOM 1752 C C . LEU A 1 234 ? -18.159 -2.460 22.193 1.00 83.19 234 LEU A C 1
ATOM 1754 O O . LEU A 1 234 ? -17.660 -1.543 21.549 1.00 83.19 234 LEU A O 1
ATOM 1758 N N . TYR A 1 235 ? -19.210 -2.278 22.986 1.00 84.81 235 TYR A N 1
ATOM 1759 C CA . TYR A 1 235 ? -19.747 -0.970 23.325 1.00 84.81 235 TYR A CA 1
ATOM 1760 C C . TYR A 1 235 ? -19.767 -0.779 24.840 1.00 84.81 235 TYR A C 1
ATOM 1762 O O . TYR A 1 235 ? -20.373 -1.561 25.581 1.00 84.81 235 TYR A O 1
ATOM 1770 N N . LEU A 1 236 ? -19.109 0.285 25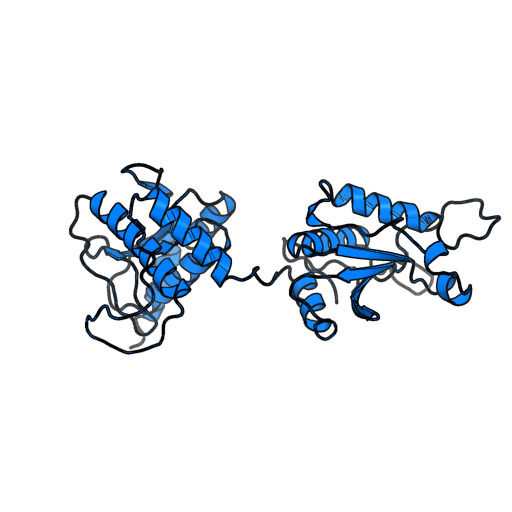.292 1.00 85.62 236 LEU A N 1
ATOM 1771 C CA . LEU A 1 236 ? -19.072 0.704 26.685 1.00 85.62 236 LEU A CA 1
ATOM 1772 C C . LEU A 1 236 ? -20.139 1.781 26.896 1.00 85.62 236 LEU A C 1
ATOM 1774 O O . LEU A 1 236 ? -19.966 2.947 26.542 1.00 85.62 236 LEU A O 1
ATOM 1778 N N . SER A 1 237 ? -21.296 1.366 27.414 1.00 79.31 237 SER A N 1
ATOM 1779 C CA . SER A 1 237 ? -22.507 2.193 27.443 1.00 79.31 237 SER A CA 1
ATOM 1780 C C . SER A 1 237 ? -22.444 3.381 28.399 1.00 79.31 237 SER A C 1
ATOM 1782 O O . SER A 1 237 ? -23.133 4.371 28.161 1.00 79.31 237 SER A O 1
ATOM 1784 N N . ARG A 1 238 ? -21.636 3.312 29.464 1.00 79.06 238 ARG A N 1
ATOM 1785 C CA . ARG A 1 238 ? -21.463 4.429 30.408 1.00 79.06 238 ARG A CA 1
ATOM 1786 C C . ARG A 1 238 ? -20.623 5.546 29.796 1.00 79.06 238 ARG A C 1
ATOM 1788 O O . ARG A 1 238 ? -20.876 6.718 30.050 1.00 79.06 238 ARG A O 1
ATOM 1795 N N . GLU A 1 239 ? -19.648 5.167 28.984 1.00 82.94 239 GLU A N 1
ATOM 1796 C CA . GLU A 1 239 ? -18.691 6.038 28.314 1.00 82.94 239 GLU A CA 1
ATOM 1797 C C . GLU A 1 239 ? -19.194 6.488 26.931 1.00 82.94 239 GLU A C 1
ATOM 1799 O O . GLU A 1 239 ? -18.683 7.457 26.368 1.00 82.94 239 GLU A O 1
ATOM 1804 N N . GLY A 1 240 ? -20.192 5.788 26.377 1.00 87.12 240 GLY A N 1
ATOM 1805 C CA . GLY A 1 240 ? -20.623 5.923 24.985 1.00 87.12 240 GLY A CA 1
ATOM 1806 C C . GLY A 1 240 ? -19.475 5.656 24.015 1.00 87.12 240 GLY A C 1
ATOM 1807 O O . GLY A 1 240 ? -19.279 6.406 23.057 1.00 87.12 240 GLY A O 1
ATOM 1808 N N . GLU A 1 241 ? -18.670 4.635 24.301 1.00 90.75 241 GLU A N 1
ATOM 1809 C CA . GLU A 1 241 ? -17.486 4.288 23.520 1.00 90.75 241 GLU A CA 1
ATOM 1810 C C . GLU A 1 241 ? -17.744 3.033 22.687 1.00 90.75 241 GLU A C 1
ATOM 1812 O O . GLU A 1 241 ? -18.094 1.986 23.232 1.00 90.75 241 GLU A O 1
ATOM 1817 N N . ILE A 1 242 ? -17.559 3.136 21.370 1.00 90.88 242 ILE A N 1
ATOM 1818 C CA . ILE A 1 242 ? -17.523 1.977 20.474 1.00 90.88 242 ILE A CA 1
ATOM 1819 C C . ILE A 1 242 ? -16.066 1.579 20.276 1.00 90.88 242 ILE A C 1
ATOM 1821 O O . ILE A 1 242 ? -15.223 2.414 19.937 1.00 90.88 242 ILE A O 1
ATOM 1825 N N . ILE A 1 243 ? -15.796 0.295 20.478 1.00 92.88 243 ILE A N 1
ATOM 1826 C CA . ILE A 1 243 ? -14.487 -0.313 20.300 1.00 92.88 243 ILE A CA 1
ATOM 1827 C C . ILE A 1 243 ? -14.598 -1.384 19.222 1.00 92.88 243 ILE A C 1
ATOM 1829 O O . ILE A 1 243 ? -15.467 -2.255 19.296 1.00 92.88 243 ILE A O 1
ATOM 1833 N N . GLU A 1 244 ? -13.688 -1.310 18.259 1.00 93.75 244 GLU A N 1
ATOM 1834 C CA . GLU A 1 244 ? -13.523 -2.275 17.175 1.00 93.75 244 GLU A CA 1
ATOM 1835 C C . GLU A 1 244 ? -12.149 -2.927 17.312 1.00 93.75 244 GLU A C 1
ATOM 1837 O O . GLU A 1 244 ? -11.137 -2.220 17.343 1.00 93.75 244 GLU A O 1
ATOM 1842 N N . ALA A 1 245 ? -12.104 -4.250 17.445 1.00 93.06 245 ALA A N 1
ATOM 1843 C CA . ALA A 1 245 ? -10.866 -4.995 17.604 1.00 93.06 245 ALA A CA 1
ATOM 1844 C C . ALA A 1 245 ? -10.388 -5.550 16.261 1.00 93.06 245 ALA A C 1
ATOM 1846 O O . ALA A 1 245 ? -11.166 -5.765 15.338 1.00 93.06 245 ALA A O 1
ATOM 1847 N N . LYS A 1 246 ? -9.079 -5.778 16.146 1.00 93.06 246 LYS A N 1
ATOM 1848 C CA . LYS A 1 246 ? -8.488 -6.451 14.985 1.00 93.06 246 LYS A CA 1
ATOM 1849 C C . LYS A 1 246 ? -7.507 -7.522 15.416 1.00 93.06 246 LYS A C 1
ATOM 1851 O O . LYS A 1 246 ? -6.863 -7.405 16.456 1.00 93.06 246 LYS A O 1
ATOM 1856 N N . SER A 1 247 ? -7.356 -8.550 14.587 1.00 89.50 247 SER A N 1
ATOM 1857 C CA . SER A 1 247 ? -6.382 -9.627 14.801 1.00 89.50 247 SER A CA 1
ATOM 1858 C C . SER A 1 247 ? -4.930 -9.216 14.517 1.00 89.50 247 SER A C 1
ATOM 1860 O O . SER A 1 247 ? -4.012 -9.937 14.897 1.00 89.50 247 SER A O 1
ATOM 1862 N N . GLY A 1 248 ? -4.688 -8.057 13.892 1.00 91.25 248 GLY A N 1
ATOM 1863 C CA . GLY A 1 248 ? -3.347 -7.535 13.624 1.00 91.25 248 GLY A CA 1
ATOM 1864 C C . GLY A 1 248 ? -3.278 -6.007 13.628 1.00 91.25 248 GLY A C 1
ATOM 1865 O O . GLY A 1 248 ? -4.297 -5.327 13.650 1.00 91.25 248 GLY A O 1
ATOM 1866 N N . ALA A 1 249 ? -2.058 -5.461 13.606 1.00 93.88 249 ALA A N 1
ATOM 1867 C CA . ALA A 1 249 ? -1.789 -4.019 13.742 1.00 93.88 249 ALA A CA 1
ATOM 1868 C C . ALA A 1 249 ? -1.211 -3.361 12.471 1.00 93.88 249 ALA A C 1
ATOM 1870 O O . ALA A 1 249 ? -0.706 -2.240 12.517 1.00 93.88 249 ALA A O 1
ATOM 1871 N N . SER A 1 250 ? -1.233 -4.062 11.333 1.00 86.44 250 SER A N 1
ATOM 1872 C CA . SER A 1 250 ? -0.758 -3.509 10.060 1.00 86.44 250 SER A CA 1
ATOM 1873 C C . SER A 1 250 ? -1.703 -2.424 9.528 1.00 86.44 250 SER A C 1
ATOM 1875 O O . SER A 1 250 ? -2.876 -2.359 9.900 1.00 86.44 250 SER A O 1
ATOM 1877 N N . HIS A 1 251 ? -1.214 -1.613 8.586 1.00 89.19 251 HIS A N 1
ATOM 1878 C CA . HIS A 1 251 ? -1.986 -0.536 7.959 1.00 89.19 251 HIS A CA 1
ATOM 1879 C C . HIS A 1 251 ? -3.366 -0.985 7.433 1.00 89.19 251 HIS A C 1
ATOM 1881 O O . HIS A 1 251 ? -4.327 -0.217 7.486 1.00 89.19 251 HIS A O 1
ATOM 1887 N N . ARG A 1 252 ? -3.501 -2.240 6.964 1.00 86.31 252 ARG A N 1
ATOM 1888 C CA . ARG A 1 252 ? -4.794 -2.777 6.497 1.00 86.31 252 ARG A CA 1
ATOM 1889 C C . ARG A 1 252 ? -5.827 -2.819 7.619 1.00 86.31 252 ARG A C 1
ATOM 1891 O O . ARG A 1 252 ? -6.938 -2.340 7.433 1.00 86.31 252 ARG A O 1
ATOM 1898 N N . TYR A 1 253 ? -5.438 -3.354 8.775 1.00 90.00 253 TYR A N 1
ATOM 1899 C CA . TYR A 1 253 ? -6.326 -3.538 9.917 1.00 90.00 253 TYR A CA 1
ATOM 1900 C C . TYR A 1 253 ? -6.730 -2.192 10.494 1.00 90.00 253 TYR A C 1
ATOM 1902 O O . TYR A 1 253 ? -7.868 -2.006 10.905 1.00 90.00 253 TYR A O 1
ATOM 1910 N N . VAL A 1 254 ? -5.817 -1.220 10.448 1.00 93.06 254 VAL A N 1
ATOM 1911 C CA . VAL A 1 254 ? -6.108 0.156 10.846 1.00 93.06 254 VAL A CA 1
ATOM 1912 C C . VAL A 1 254 ? -7.167 0.777 9.940 1.00 93.06 254 VAL A C 1
ATOM 1914 O O . VAL A 1 254 ? -8.112 1.386 10.437 1.00 93.06 254 VAL A O 1
ATOM 1917 N N . ARG A 1 255 ? -7.045 0.612 8.618 1.00 94.25 255 ARG A N 1
ATOM 1918 C CA . ARG A 1 255 ? -8.045 1.115 7.665 1.00 94.25 255 ARG A CA 1
ATOM 1919 C C . ARG A 1 255 ? -9.391 0.412 7.801 1.00 94.25 255 ARG A C 1
ATOM 1921 O O . ARG A 1 255 ? -10.412 1.087 7.724 1.00 94.25 255 ARG A O 1
ATOM 1928 N N . ASP A 1 256 ? -9.384 -0.902 8.005 1.00 90.31 256 ASP A N 1
ATOM 1929 C CA . ASP A 1 256 ? -10.602 -1.685 8.217 1.00 90.31 256 ASP A CA 1
ATOM 1930 C C . ASP A 1 256 ? -11.317 -1.258 9.509 1.00 90.31 256 ASP A C 1
ATOM 1932 O O . ASP A 1 256 ? -12.475 -0.849 9.461 1.00 90.31 256 ASP A O 1
ATOM 1936 N N . ALA A 1 257 ? -10.604 -1.208 10.642 1.00 94.88 257 ALA A N 1
ATOM 1937 C CA . ALA A 1 257 ? -11.159 -0.733 11.911 1.00 94.88 257 ALA A CA 1
ATOM 1938 C C . ALA A 1 257 ? -11.708 0.696 11.806 1.00 94.88 257 ALA A C 1
ATOM 1940 O O . ALA A 1 257 ? -12.805 0.977 12.281 1.00 94.88 257 ALA A O 1
ATOM 1941 N N . LEU A 1 258 ? -10.973 1.600 11.147 1.00 96.06 258 LEU A N 1
ATOM 1942 C CA . LEU A 1 258 ? -11.429 2.969 10.908 1.00 96.06 258 LEU A CA 1
ATOM 1943 C C . LEU A 1 258 ? -12.738 3.000 10.107 1.00 96.06 258 LEU A C 1
ATOM 1945 O O . LEU A 1 258 ? -13.664 3.714 10.486 1.00 96.06 258 LEU A O 1
ATOM 1949 N N . GLY A 1 259 ? -12.815 2.237 9.014 1.00 92.31 259 GLY A N 1
ATOM 1950 C CA . GLY A 1 259 ? -14.009 2.160 8.175 1.00 92.31 259 GLY A CA 1
ATOM 1951 C C . GLY A 1 259 ? -15.225 1.660 8.952 1.00 92.31 259 GLY A C 1
ATOM 1952 O O . GLY A 1 259 ? -16.265 2.316 8.939 1.00 92.31 259 GLY A O 1
ATOM 1953 N N . GLN A 1 260 ? -15.069 0.556 9.686 1.00 90.62 260 GLN A N 1
ATOM 1954 C CA . GLN A 1 260 ? -16.148 -0.035 10.481 1.00 90.62 260 GLN A CA 1
ATOM 1955 C C . GLN A 1 260 ? -16.611 0.893 11.610 1.00 90.62 260 GLN A C 1
ATOM 1957 O O . GLN A 1 260 ? -17.807 1.111 11.776 1.00 90.62 260 GLN A O 1
ATOM 1962 N N . LEU A 1 261 ? -15.684 1.521 12.341 1.00 93.56 261 LEU A N 1
ATOM 1963 C CA . LEU A 1 261 ? -16.027 2.469 13.407 1.00 93.56 261 LEU A CA 1
ATOM 1964 C C . LEU A 1 261 ? -16.824 3.669 12.890 1.00 93.56 261 LEU A C 1
ATOM 1966 O O . LEU A 1 261 ? -17.794 4.078 13.531 1.00 93.56 261 LEU A O 1
ATOM 1970 N N . LEU A 1 262 ? -16.430 4.233 11.746 1.00 92.06 262 LEU A N 1
ATOM 1971 C CA . LEU A 1 262 ? -17.149 5.351 11.135 1.00 92.06 262 LEU A CA 1
ATOM 1972 C C . LEU A 1 262 ? -18.535 4.932 10.633 1.00 92.06 262 LEU A C 1
ATOM 1974 O O . LEU A 1 262 ? -19.485 5.698 10.792 1.00 92.06 262 LEU A O 1
ATOM 1978 N N . ASP A 1 263 ? -18.662 3.723 10.084 1.00 86.19 263 ASP A N 1
ATOM 1979 C CA . ASP A 1 263 ? -19.946 3.169 9.652 1.00 86.19 263 ASP A CA 1
ATOM 1980 C C . ASP A 1 263 ? -20.884 2.914 10.844 1.00 86.19 263 ASP A C 1
ATOM 1982 O O . ASP A 1 263 ? -22.056 3.295 10.822 1.00 86.19 263 ASP A O 1
ATOM 1986 N N . TYR A 1 264 ? -20.370 2.377 11.955 1.00 84.12 264 TYR A N 1
ATOM 1987 C CA . TYR A 1 264 ? -21.154 2.229 13.182 1.00 84.12 264 TYR A CA 1
ATOM 1988 C C . TYR A 1 264 ? -21.589 3.579 13.746 1.00 84.12 264 TYR A C 1
ATOM 1990 O O . TYR A 1 264 ? -22.760 3.743 14.085 1.00 84.12 264 TYR A O 1
ATOM 1998 N N . ALA A 1 265 ? -20.685 4.558 13.817 1.00 86.00 265 ALA A N 1
ATOM 1999 C CA . ALA A 1 265 ? -20.954 5.855 14.436 1.00 86.00 265 ALA A CA 1
ATOM 2000 C C . ALA A 1 265 ? -22.163 6.588 13.834 1.00 86.00 265 ALA A C 1
ATOM 2002 O O . ALA A 1 265 ? -22.854 7.304 14.557 1.00 86.00 265 ALA A O 1
ATOM 2003 N N . VAL A 1 266 ? -22.429 6.405 12.536 1.00 84.19 266 VAL A N 1
ATOM 2004 C CA . VAL A 1 266 ? -23.564 7.038 11.842 1.00 84.19 266 VAL A CA 1
ATOM 2005 C C . VAL A 1 266 ? -24.844 6.196 11.854 1.00 84.19 266 VAL A C 1
ATOM 2007 O O . VAL A 1 266 ? -25.922 6.743 11.636 1.00 84.19 266 VAL A O 1
ATOM 2010 N N . ASN A 1 267 ? -24.742 4.887 12.112 1.00 77.50 267 ASN A N 1
ATOM 2011 C CA . ASN A 1 267 ? -25.856 3.937 12.006 1.00 77.50 267 ASN A CA 1
ATOM 2012 C C . ASN A 1 267 ? -26.386 3.423 13.355 1.00 77.50 267 ASN A C 1
ATOM 2014 O O . ASN A 1 267 ? -27.404 2.725 13.388 1.00 77.50 267 ASN A O 1
ATOM 2018 N N . VAL A 1 268 ? -25.720 3.715 14.475 1.00 74.44 268 VAL A N 1
ATOM 2019 C CA . VAL A 1 268 ? -26.214 3.323 15.802 1.00 74.44 268 VAL A CA 1
ATOM 2020 C C . VAL A 1 268 ? -27.217 4.334 16.358 1.00 74.44 268 VAL A C 1
ATOM 2022 O O . VAL A 1 268 ? -27.087 5.542 16.196 1.00 74.44 268 VAL A O 1
ATOM 2025 N N . THR A 1 269 ? -28.214 3.833 17.085 1.00 75.69 269 THR A N 1
ATOM 2026 C CA . THR A 1 269 ? -29.258 4.653 17.725 1.00 75.69 269 THR A CA 1
ATOM 2027 C C . THR A 1 269 ? -28.935 5.017 19.176 1.00 75.69 269 THR A C 1
ATOM 2029 O O . THR A 1 269 ? -29.787 5.546 19.888 1.00 75.69 269 THR A O 1
ATOM 2032 N N . VAL A 1 270 ? -27.734 4.681 19.651 1.00 75.81 270 VAL A N 1
ATOM 2033 C CA . VAL A 1 270 ? -27.281 4.949 21.022 1.00 75.81 270 VAL A CA 1
ATOM 2034 C C . VAL A 1 270 ? -26.286 6.112 21.045 1.00 75.81 270 VAL A C 1
ATOM 2036 O O . VAL A 1 270 ? -25.647 6.385 20.029 1.00 75.81 270 VAL A O 1
ATOM 2039 N N . PRO A 1 271 ? -26.122 6.809 22.183 1.00 82.50 271 PRO A N 1
ATOM 2040 C CA . PRO A 1 271 ? -25.142 7.882 22.290 1.00 82.50 271 PRO A CA 1
ATOM 2041 C C . PRO A 1 271 ? -23.708 7.388 22.056 1.00 82.50 271 PRO A C 1
ATOM 2043 O O . PRO A 1 271 ? -23.217 6.524 22.775 1.00 82.50 271 PRO A O 1
ATOM 2046 N N . VAL A 1 272 ? -23.015 7.994 21.090 1.00 87.06 272 VAL A N 1
ATOM 2047 C CA . VAL A 1 272 ? -21.587 7.754 20.840 1.00 87.06 272 VAL A CA 1
ATOM 2048 C C . VAL A 1 272 ? -20.800 9.027 21.116 1.00 87.06 272 VAL A C 1
ATOM 2050 O O . VAL A 1 272 ? -21.076 10.089 20.548 1.00 87.06 272 VAL A O 1
ATOM 2053 N N . HIS A 1 273 ? -19.828 8.920 22.011 1.00 89.44 273 HIS A N 1
ATOM 2054 C CA . HIS A 1 273 ? -18.896 9.974 22.406 1.00 89.44 273 HIS A CA 1
ATOM 2055 C C . HIS A 1 273 ? -17.452 9.626 22.033 1.00 89.44 273 HIS A C 1
ATOM 2057 O O . HIS A 1 273 ? -16.603 10.509 21.929 1.00 89.44 273 HIS A O 1
ATOM 2063 N N . ARG A 1 274 ? -17.135 8.349 21.823 1.00 92.94 274 ARG A N 1
ATOM 2064 C CA . ARG A 1 274 ? -15.768 7.930 21.525 1.00 92.94 274 ARG A CA 1
ATOM 2065 C C . ARG A 1 274 ? -15.763 6.728 20.595 1.00 92.94 274 ARG A C 1
ATOM 2067 O O . ARG A 1 274 ? -16.589 5.831 20.729 1.00 92.94 274 ARG A O 1
ATOM 2074 N N . LEU A 1 275 ? -14.820 6.737 19.666 1.00 96.12 275 LEU A N 1
ATOM 2075 C CA . LEU A 1 275 ? -14.491 5.606 18.811 1.00 96.12 275 LEU A CA 1
ATOM 2076 C C . LEU A 1 275 ? -13.057 5.200 19.123 1.00 96.12 275 LEU A C 1
ATOM 2078 O O . LEU A 1 275 ? -12.194 6.074 19.248 1.00 96.12 275 LEU A O 1
ATOM 2082 N N . THR A 1 276 ? -12.810 3.901 19.220 1.00 97.38 276 THR A N 1
ATOM 2083 C CA . THR A 1 276 ? -11.492 3.366 19.555 1.00 97.38 276 THR A CA 1
ATOM 2084 C C . THR A 1 276 ? -11.210 2.120 18.731 1.00 97.38 276 THR A C 1
ATOM 2086 O O . THR A 1 276 ? -11.997 1.178 18.733 1.00 97.38 276 THR A O 1
ATOM 2089 N N . ALA A 1 277 ? -10.064 2.094 18.062 1.00 98.06 277 ALA A N 1
ATOM 2090 C CA . ALA A 1 277 ? -9.561 0.892 17.412 1.00 98.06 277 ALA A CA 1
ATOM 2091 C C . ALA A 1 277 ? -8.619 0.148 18.372 1.00 98.06 277 ALA A C 1
ATOM 2093 O O . ALA A 1 277 ? -7.695 0.757 18.918 1.00 98.06 277 ALA A O 1
ATOM 2094 N N . LEU A 1 278 ? -8.871 -1.143 18.596 1.00 97.38 278 LEU A N 1
ATOM 2095 C CA . LEU A 1 278 ? -8.130 -2.012 19.508 1.00 97.38 278 LEU A CA 1
ATOM 2096 C C . LEU A 1 278 ? -7.254 -3.007 18.730 1.00 97.38 278 LEU A C 1
ATOM 2098 O O . LEU A 1 278 ? -7.755 -3.813 1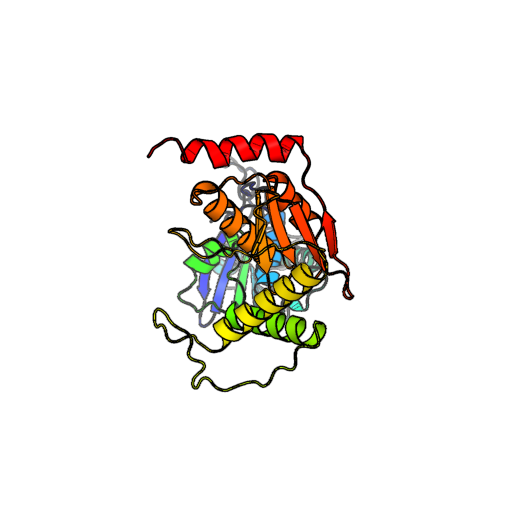7.949 1.00 97.38 278 LEU A O 1
ATOM 2102 N N . PHE A 1 279 ? -5.948 -2.989 18.995 1.00 97.50 279 PHE A N 1
ATOM 2103 C CA . PHE A 1 279 ? -4.952 -3.798 18.289 1.00 97.50 279 PHE A CA 1
ATOM 2104 C C . PHE A 1 279 ? -4.136 -4.700 19.228 1.00 97.50 279 PHE A C 1
ATOM 2106 O O . PHE A 1 279 ? -3.948 -4.372 20.402 1.00 97.50 279 PHE A O 1
ATOM 2113 N N . PRO A 1 280 ? -3.587 -5.816 18.721 1.00 95.75 280 PRO A N 1
ATOM 2114 C CA . PRO A 1 280 ? -2.759 -6.727 19.510 1.00 95.75 280 PRO A CA 1
ATOM 2115 C C . PRO A 1 280 ? -1.314 -6.242 19.688 1.00 95.75 280 PRO A C 1
ATOM 2117 O O . PRO A 1 280 ? -0.571 -6.822 20.467 1.00 95.75 280 PRO A O 1
ATOM 2120 N N . ALA A 1 281 ? -0.908 -5.207 18.950 1.00 94.81 281 ALA A N 1
ATOM 2121 C CA . ALA A 1 281 ? 0.401 -4.568 19.038 1.00 94.81 281 ALA A CA 1
ATOM 2122 C C . ALA A 1 281 ? 0.280 -3.096 18.616 1.00 94.81 281 ALA A C 1
ATOM 2124 O O . ALA A 1 281 ? -0.712 -2.711 17.993 1.00 94.81 281 ALA A O 1
ATOM 2125 N N . ALA A 1 282 ? 1.287 -2.275 18.921 1.00 95.81 282 ALA A N 1
ATOM 2126 C CA . ALA A 1 282 ? 1.313 -0.875 18.503 1.00 95.81 282 ALA A CA 1
ATOM 2127 C C . ALA A 1 282 ? 1.345 -0.749 16.962 1.00 95.81 282 ALA A C 1
ATOM 2129 O O . ALA A 1 282 ? 2.301 -1.228 16.342 1.00 95.81 282 ALA A O 1
ATOM 2130 N N . PRO A 1 283 ? 0.360 -0.081 16.327 1.00 94.50 283 PRO A N 1
ATOM 2131 C CA . PRO A 1 283 ? 0.438 0.241 14.904 1.00 94.50 283 PRO A CA 1
ATOM 2132 C C . PRO A 1 283 ? 1.573 1.228 14.605 1.00 94.50 283 PRO A C 1
ATOM 2134 O O . PRO A 1 283 ? 2.075 1.926 15.492 1.00 94.50 283 PRO A O 1
ATOM 2137 N N . ALA A 1 284 ? 1.957 1.351 13.331 1.00 90.94 284 ALA A N 1
ATOM 2138 C CA . ALA A 1 284 ? 2.955 2.336 12.931 1.00 90.94 284 ALA A CA 1
ATOM 2139 C C . ALA A 1 284 ? 2.483 3.769 13.244 1.00 90.94 284 ALA A C 1
ATOM 2141 O O . ALA A 1 284 ? 1.297 4.093 13.189 1.00 90.94 284 ALA A O 1
ATOM 2142 N N . ALA A 1 285 ? 3.417 4.686 13.513 1.00 88.12 285 ALA A N 1
ATOM 2143 C CA . ALA A 1 285 ? 3.073 6.059 13.896 1.00 88.12 285 ALA A CA 1
ATOM 2144 C C . ALA A 1 285 ? 2.242 6.809 12.832 1.00 88.12 285 ALA A C 1
ATOM 2146 O O . ALA A 1 285 ? 1.462 7.696 13.172 1.00 88.12 285 ALA A O 1
ATOM 2147 N N . CYS A 1 286 ? 2.408 6.484 11.544 1.00 85.44 286 CYS A N 1
ATOM 2148 C CA . CYS A 1 286 ? 1.565 7.017 10.468 1.00 85.44 286 CYS A CA 1
ATOM 2149 C C . CYS A 1 286 ? 0.112 6.546 10.560 1.00 85.44 286 CYS A C 1
ATOM 2151 O O . CYS A 1 286 ? -0.792 7.314 10.246 1.00 85.44 286 CYS A O 1
ATOM 2153 N N . ASP A 1 287 ? -0.101 5.332 11.047 1.00 94.69 287 ASP A N 1
ATOM 2154 C CA . ASP A 1 287 ? -1.406 4.691 11.125 1.00 94.69 287 ASP A CA 1
ATOM 2155 C C . ASP A 1 287 ? -2.185 5.200 12.339 1.00 94.69 287 ASP A C 1
ATOM 2157 O O . ASP A 1 287 ? -3.372 5.504 12.244 1.00 94.69 287 ASP A O 1
ATOM 2161 N N . ILE A 1 288 ? -1.488 5.435 13.453 1.00 96.56 288 ILE A N 1
ATOM 2162 C CA . ILE A 1 288 ? -2.056 6.146 14.604 1.00 96.56 288 ILE A CA 1
ATOM 2163 C C . ILE A 1 288 ? -2.475 7.567 14.196 1.00 96.56 288 ILE A C 1
ATOM 2165 O O . ILE A 1 288 ? -3.579 8.002 14.518 1.00 96.56 288 ILE A O 1
ATOM 2169 N N . ARG A 1 289 ? -1.635 8.285 13.429 1.00 94.12 289 ARG A N 1
ATOM 2170 C CA . ARG A 1 289 ? -1.996 9.617 12.906 1.00 94.12 289 ARG A CA 1
ATOM 2171 C C . ARG A 1 289 ? -3.221 9.576 11.994 1.00 94.12 289 ARG A C 1
ATOM 2173 O O . ARG A 1 289 ? -4.013 10.513 12.035 1.00 94.12 289 ARG A O 1
ATOM 2180 N N . LEU A 1 290 ? -3.380 8.519 11.194 1.00 95.94 290 LEU A N 1
ATOM 2181 C CA . LEU A 1 290 ? -4.570 8.324 10.369 1.00 95.94 290 LEU A CA 1
ATOM 2182 C C . LEU A 1 290 ? -5.826 8.217 11.242 1.00 95.94 290 LEU A C 1
ATOM 2184 O O . LEU A 1 290 ? -6.768 8.961 11.004 1.00 95.94 290 LEU A O 1
ATOM 2188 N N . LEU A 1 291 ? -5.831 7.373 12.279 1.00 97.81 291 LEU A N 1
ATOM 2189 C CA . LEU A 1 291 ? -6.963 7.267 13.215 1.00 97.81 291 LEU A CA 1
ATOM 2190 C C . LEU A 1 291 ? -7.272 8.609 13.897 1.00 97.81 291 LEU A C 1
ATOM 2192 O O . LEU A 1 291 ? -8.419 9.061 13.927 1.00 97.81 291 LEU A O 1
ATOM 2196 N N . HIS A 1 292 ? -6.231 9.290 14.382 1.00 97.94 292 HIS A N 1
ATOM 2197 C CA . HIS A 1 292 ? -6.357 10.578 15.066 1.00 97.94 292 HIS A CA 1
ATOM 2198 C C . HIS A 1 292 ? -6.938 11.675 14.178 1.00 97.94 292 HIS A C 1
ATOM 2200 O O . HIS A 1 292 ? -7.681 12.511 14.687 1.00 97.94 292 HIS A O 1
ATOM 2206 N N . ALA A 1 293 ? -6.661 11.658 12.870 1.00 96.19 293 ALA A N 1
ATOM 2207 C CA . ALA A 1 293 ? -7.240 12.602 11.912 1.00 96.19 293 ALA A CA 1
ATOM 2208 C C . ALA A 1 293 ? -8.773 12.499 11.820 1.00 96.19 293 ALA A C 1
ATOM 2210 O O . ALA A 1 293 ? -9.425 13.473 11.452 1.00 96.19 293 ALA A O 1
ATOM 2211 N N . TYR A 1 294 ? -9.342 11.353 12.202 1.00 96.31 294 TYR A N 1
ATOM 2212 C CA . TYR A 1 294 ? -10.783 11.117 12.275 1.00 96.31 294 TYR A CA 1
ATOM 2213 C C . TYR A 1 294 ? -11.306 11.097 13.714 1.00 96.31 294 TYR A C 1
ATOM 2215 O O . TYR A 1 294 ? -12.434 10.681 13.941 1.00 96.31 294 TYR A O 1
ATOM 2223 N N . GLY A 1 295 ? -10.529 11.546 14.704 1.00 96.25 295 GLY A N 1
ATOM 2224 C CA . GLY A 1 295 ? -10.981 11.580 16.098 1.00 96.25 295 GLY A CA 1
ATOM 2225 C C . GLY A 1 295 ? -11.119 10.199 16.751 1.00 96.25 295 GLY A C 1
ATOM 2226 O O . GLY A 1 295 ? -11.785 10.085 17.781 1.00 96.25 295 GLY A O 1
ATOM 2227 N N . VAL A 1 296 ? -10.510 9.163 16.162 1.00 97.81 296 VAL A N 1
ATOM 2228 C CA . VAL A 1 296 ? -10.536 7.783 16.660 1.00 97.81 296 VAL A CA 1
ATOM 2229 C C . VAL A 1 296 ? -9.315 7.534 17.540 1.00 97.81 296 VAL A C 1
ATOM 2231 O O . VAL A 1 296 ? -8.182 7.764 17.117 1.00 97.81 296 VAL A O 1
ATOM 2234 N N . ASP A 1 297 ? -9.530 7.061 18.765 1.00 98.31 297 ASP A N 1
ATOM 2235 C CA . ASP A 1 297 ? -8.445 6.656 19.657 1.00 98.31 297 ASP A CA 1
ATOM 2236 C C . ASP A 1 297 ? -7.796 5.354 19.150 1.00 98.31 297 ASP A C 1
ATOM 2238 O O . ASP A 1 297 ? -8.463 4.472 18.608 1.00 98.31 297 ASP A O 1
ATOM 2242 N N . CYS A 1 298 ? -6.492 5.198 19.376 1.00 98.38 298 CYS A N 1
ATOM 2243 C CA . CYS A 1 298 ? -5.804 3.925 19.170 1.00 98.38 298 CYS A CA 1
ATOM 2244 C C . CYS A 1 298 ? -5.529 3.287 20.529 1.00 98.38 298 CYS A C 1
ATOM 2246 O O . CYS A 1 298 ? -4.926 3.910 21.400 1.00 98.38 298 CYS A O 1
ATOM 2248 N N . LEU A 1 299 ? -5.928 2.038 20.705 1.00 98.00 299 LEU A N 1
ATOM 2249 C CA . LEU A 1 299 ? -5.658 1.234 21.884 1.00 98.00 299 LEU A CA 1
ATOM 2250 C C . LEU A 1 299 ? -4.879 0.001 21.438 1.00 98.00 299 LEU A C 1
ATOM 2252 O O . LEU A 1 299 ? -5.256 -0.636 20.459 1.00 98.00 299 LEU A O 1
ATOM 2256 N N . HIS A 1 300 ? -3.795 -0.343 22.123 1.00 97.62 300 HIS A N 1
ATOM 2257 C CA . HIS A 1 300 ? -3.089 -1.585 21.833 1.00 97.62 300 HIS A CA 1
ATOM 2258 C C . HIS A 1 300 ? -2.717 -2.344 23.097 1.00 97.62 300 HIS A C 1
ATOM 2260 O O . HIS A 1 300 ? -2.508 -1.753 24.157 1.00 97.62 300 HIS A O 1
ATOM 2266 N N . TRP A 1 301 ? -2.668 -3.664 22.964 1.00 95.56 301 TRP A N 1
ATOM 2267 C CA . TRP A 1 301 ? -2.171 -4.564 23.991 1.00 95.56 301 TRP A CA 1
ATOM 2268 C C . TRP A 1 301 ? -0.647 -4.457 24.099 1.00 95.56 301 TRP A C 1
ATOM 2270 O O . TRP A 1 301 ? 0.038 -4.388 23.079 1.00 95.56 301 TRP A O 1
ATOM 2280 N N . ASP A 1 302 ? -0.120 -4.419 25.322 1.00 91.44 302 ASP A N 1
ATOM 2281 C CA . ASP A 1 302 ? 1.325 -4.315 25.566 1.00 91.44 302 ASP A CA 1
ATOM 2282 C C . ASP A 1 302 ? 2.051 -5.668 25.640 1.00 91.44 302 ASP A C 1
ATOM 2284 O O . ASP A 1 302 ? 3.278 -5.696 25.736 1.00 91.44 302 ASP A O 1
ATOM 2288 N N . GLY A 1 303 ? 1.305 -6.772 25.543 1.00 84.00 303 GLY A N 1
ATOM 2289 C CA . GLY A 1 303 ? 1.814 -8.140 25.632 1.00 84.00 303 GLY A CA 1
ATOM 2290 C C . GLY A 1 303 ? 1.540 -8.832 26.971 1.00 84.00 303 GLY A C 1
ATOM 2291 O O . GLY A 1 303 ? 1.698 -10.048 27.040 1.00 84.00 303 GLY A O 1
ATOM 2292 N N . ASP A 1 304 ? 1.059 -8.108 27.991 1.00 83.44 304 ASP A N 1
ATOM 2293 C CA . ASP A 1 304 ? 0.804 -8.642 29.336 1.00 83.44 304 ASP A CA 1
ATOM 2294 C C . ASP A 1 304 ? -0.670 -8.464 29.764 1.00 83.44 304 ASP A C 1
ATOM 2296 O O . ASP A 1 304 ? -1.583 -8.978 29.113 1.00 83.44 304 ASP A O 1
ATOM 2300 N N . GLU A 1 305 ? -0.950 -7.796 30.886 1.00 78.62 305 GLU A N 1
ATOM 2301 C CA . GLU A 1 305 ? -2.314 -7.566 31.394 1.00 78.62 305 GLU A CA 1
ATOM 2302 C C . GLU A 1 305 ? -2.825 -6.147 31.119 1.00 78.62 305 GLU A C 1
ATOM 2304 O O . GLU A 1 305 ? -3.978 -5.835 31.429 1.00 78.62 305 GLU A O 1
ATOM 2309 N N . SER A 1 306 ? -1.993 -5.288 30.527 1.00 88.88 306 SER A N 1
ATOM 2310 C CA . SER A 1 306 ? -2.284 -3.871 30.340 1.00 88.88 306 SER A CA 1
ATOM 2311 C C . SER A 1 306 ? -2.481 -3.480 28.878 1.00 88.88 306 SER A C 1
ATOM 2313 O O . SER A 1 306 ? -2.141 -4.181 27.928 1.00 88.88 306 SER A O 1
ATOM 2315 N N . PHE A 1 307 ? -3.120 -2.326 28.700 1.00 94.75 307 PHE A N 1
ATOM 2316 C CA . PHE A 1 307 ? -3.398 -1.747 27.396 1.00 94.75 307 PHE A CA 1
ATOM 2317 C C . PHE A 1 307 ? -2.951 -0.293 27.385 1.00 94.75 307 PHE A C 1
ATOM 2319 O O . PHE A 1 307 ? -3.223 0.469 28.317 1.00 94.75 307 PHE A O 1
ATOM 2326 N N . ILE A 1 308 ? -2.293 0.104 26.302 1.00 96.56 308 ILE A N 1
ATOM 2327 C CA . ILE A 1 308 ? -1.782 1.455 26.108 1.00 96.56 308 ILE A CA 1
ATOM 2328 C C . ILE A 1 308 ? -2.716 2.193 25.154 1.00 96.56 308 ILE A C 1
ATOM 2330 O O . ILE A 1 308 ? -2.918 1.795 24.003 1.00 96.56 308 ILE A O 1
ATOM 2334 N N . ARG A 1 309 ? -3.285 3.300 25.640 1.00 97.06 309 ARG A N 1
ATOM 2335 C CA . ARG A 1 309 ? -4.156 4.182 24.860 1.00 97.06 309 ARG A CA 1
ATOM 2336 C C . ARG A 1 309 ? -3.378 5.376 24.314 1.00 97.06 309 ARG A C 1
ATOM 2338 O O . ARG A 1 309 ? -2.744 6.114 25.063 1.00 97.06 309 ARG A O 1
ATOM 2345 N N . HIS A 1 310 ? -3.537 5.622 23.023 1.00 97.62 310 HIS A N 1
ATOM 2346 C CA . HIS A 1 310 ? -3.153 6.844 22.327 1.0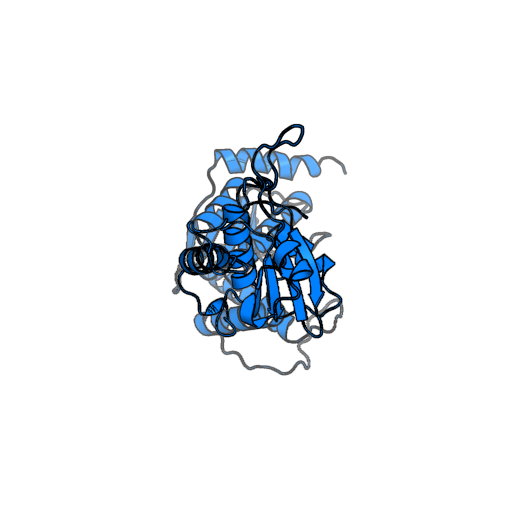0 97.62 310 HIS A CA 1
ATOM 2347 C C . HIS A 1 310 ? -4.422 7.635 21.984 1.00 97.62 310 HIS A C 1
ATOM 2349 O O . HIS A 1 310 ? -5.046 7.370 20.947 1.00 97.62 310 HIS A O 1
ATOM 2355 N N . PRO A 1 311 ? -4.838 8.580 22.845 1.00 97.69 311 PRO A N 1
ATOM 2356 C CA . PRO A 1 311 ? -6.053 9.344 22.608 1.00 97.69 311 PRO A CA 1
ATOM 2357 C C . PRO A 1 311 ? -5.895 10.234 21.374 1.00 97.69 311 PRO A C 1
ATOM 2359 O O . PRO A 1 311 ? -4.850 10.861 21.185 1.00 97.69 311 PRO A O 1
ATOM 2362 N N . ALA A 1 312 ? -6.942 10.311 20.554 1.00 97.00 312 ALA A N 1
ATOM 2363 C CA . ALA A 1 312 ? -7.020 11.331 19.519 1.00 97.00 312 ALA A CA 1
ATOM 2364 C C . ALA A 1 312 ? -7.089 12.731 20.160 1.00 97.00 312 ALA A C 1
ATOM 2366 O O . ALA A 1 312 ? -7.644 12.871 21.259 1.00 97.00 312 ALA A O 1
ATOM 2367 N N . PRO A 1 313 ? -6.567 13.780 19.497 1.00 96.50 313 PRO A N 1
ATOM 2368 C CA . PRO A 1 313 ? -6.700 15.148 19.985 1.00 96.50 313 PRO A CA 1
ATOM 2369 C C . PRO A 1 313 ? -8.172 15.539 20.179 1.00 96.50 313 PRO A C 1
ATOM 2371 O O . PRO A 1 313 ? -8.981 15.363 19.266 1.00 96.50 313 PRO A O 1
ATOM 2374 N N . ASP A 1 314 ? -8.507 16.119 21.335 1.00 93.81 314 ASP A N 1
ATOM 2375 C CA . ASP A 1 314 ? -9.892 16.460 21.699 1.00 93.81 314 ASP A CA 1
ATOM 2376 C C . ASP A 1 314 ? -10.564 17.359 20.654 1.00 93.81 314 ASP A C 1
ATOM 2378 O O . ASP A 1 314 ? -11.674 17.073 20.219 1.00 93.81 314 ASP A O 1
ATOM 2382 N N . ALA A 1 315 ? -9.844 18.363 20.141 1.00 93.81 315 ALA A N 1
ATOM 2383 C CA . ALA A 1 315 ? -10.356 19.265 19.109 1.00 93.81 315 ALA A CA 1
ATOM 2384 C C . ALA A 1 315 ? -10.781 18.541 17.816 1.00 93.81 315 ALA A C 1
ATOM 2386 O O . ALA A 1 315 ? -11.751 18.943 17.174 1.00 93.81 315 ALA A O 1
ATOM 2387 N N . VAL A 1 316 ? -10.074 17.472 17.428 1.00 93.69 316 VAL A N 1
ATOM 2388 C CA . VAL A 1 316 ? -10.435 16.674 16.245 1.00 93.69 316 VAL A CA 1
ATOM 2389 C C . VAL A 1 316 ? -11.617 15.764 16.564 1.00 93.69 316 VAL A C 1
ATOM 2391 O O . VAL A 1 316 ? -12.542 15.668 15.760 1.00 93.69 316 VAL A O 1
ATOM 2394 N N . ARG A 1 317 ? -11.630 15.140 17.750 1.00 93.50 317 ARG A N 1
ATOM 2395 C CA . ARG A 1 317 ? -12.754 14.307 18.203 1.00 93.50 317 ARG A CA 1
ATOM 2396 C C . ARG A 1 317 ? -14.054 15.106 18.249 1.00 93.50 317 ARG A C 1
ATOM 2398 O O . ARG A 1 317 ? -15.055 14.652 17.704 1.00 93.50 317 ARG A O 1
ATOM 2405 N N . ASP A 1 318 ? -14.029 16.300 18.829 1.00 91.12 318 ASP A N 1
ATOM 2406 C CA . ASP A 1 318 ? -15.200 17.169 18.932 1.00 91.12 318 ASP A CA 1
ATOM 2407 C C . ASP A 1 318 ? -15.710 17.577 17.545 1.00 91.12 318 ASP A C 1
ATOM 2409 O O . ASP A 1 318 ? -16.911 17.503 17.281 1.00 91.12 318 ASP A O 1
ATOM 2413 N N . ALA A 1 319 ? -14.811 17.936 16.621 1.00 90.94 319 ALA A N 1
ATOM 2414 C CA . ALA A 1 319 ? -15.180 18.249 15.240 1.00 90.94 319 ALA A CA 1
ATOM 2415 C C . ALA A 1 319 ? -15.836 17.050 14.529 1.00 90.94 319 ALA A C 1
ATOM 2417 O O . ALA A 1 319 ? -16.864 17.202 13.868 1.00 90.94 319 ALA A O 1
ATOM 2418 N N . MET A 1 320 ? -15.282 15.849 14.701 1.00 91.19 320 MET A N 1
ATOM 2419 C CA . MET A 1 320 ? -15.783 14.632 14.059 1.00 91.19 320 MET A CA 1
ATOM 2420 C C . MET A 1 320 ? -17.097 14.130 14.666 1.00 91.19 320 MET A C 1
ATOM 2422 O O . MET A 1 320 ? -17.982 13.706 13.924 1.00 91.19 320 MET A O 1
ATOM 2426 N N . GLN A 1 321 ? -17.296 14.260 15.981 1.00 86.25 321 GLN A N 1
ATOM 2427 C CA . GLN A 1 321 ? -18.564 13.912 16.634 1.00 86.25 321 GLN A CA 1
ATOM 2428 C C . GLN A 1 321 ? -19.761 14.663 16.041 1.00 86.25 321 GLN A C 1
ATOM 2430 O O . GLN A 1 321 ? -20.846 14.088 15.922 1.00 86.25 321 GLN A O 1
ATOM 2435 N N . HIS A 1 322 ? -19.581 15.927 15.645 1.00 82.50 322 HIS A N 1
ATOM 2436 C CA . HIS A 1 322 ? -20.639 16.691 14.981 1.00 82.50 322 HIS A CA 1
ATOM 2437 C C . HIS A 1 322 ? -21.036 16.062 13.639 1.00 82.50 322 HIS A C 1
ATOM 2439 O O . HIS A 1 322 ? -22.221 16.021 13.314 1.00 82.50 322 HIS A O 1
ATOM 2445 N N . LEU A 1 323 ? -20.069 15.527 12.888 1.00 82.06 323 LEU A N 1
ATOM 2446 C CA . LEU A 1 323 ? -20.308 14.875 11.599 1.00 82.06 323 LEU A CA 1
ATOM 2447 C C . LEU A 1 323 ? -21.002 13.519 11.760 1.00 82.06 323 LEU A C 1
ATOM 2449 O O . LEU A 1 323 ? -21.903 13.209 10.987 1.00 82.06 323 LEU A O 1
ATOM 2453 N N . TRP A 1 324 ? -20.645 12.742 12.786 1.00 77.06 324 TRP A N 1
ATOM 2454 C CA . TRP A 1 324 ? -21.288 11.451 13.060 1.00 77.06 324 TRP A CA 1
ATOM 2455 C C . TRP A 1 324 ? -22.752 11.612 13.490 1.00 77.06 324 TRP A C 1
ATOM 2457 O O . TRP A 1 324 ? -23.621 10.853 13.067 1.00 77.06 324 TRP A O 1
ATOM 2467 N N . ARG A 1 325 ? -23.040 12.636 14.306 1.00 67.56 325 ARG A N 1
ATOM 2468 C CA . ARG A 1 325 ? -24.371 12.884 14.889 1.00 67.56 325 ARG A CA 1
ATOM 2469 C C . ARG A 1 325 ? -25.342 13.604 13.958 1.00 67.56 325 ARG A C 1
ATOM 2471 O O . ARG A 1 325 ? -26.551 13.449 14.122 1.00 67.56 325 ARG A O 1
ATOM 2478 N N . ALA A 1 326 ? -24.849 14.380 12.990 1.00 56.84 326 ALA A N 1
ATOM 2479 C CA . ALA A 1 326 ? -25.694 15.134 12.058 1.00 56.84 326 ALA A CA 1
ATOM 2480 C C . ALA A 1 326 ? -26.629 14.238 11.220 1.00 56.84 326 ALA A C 1
ATOM 2482 O O . ALA A 1 326 ? -27.659 14.705 10.733 1.00 56.84 326 ALA A O 1
ATOM 2483 N N . THR A 1 327 ? -26.308 12.950 11.093 1.00 49.56 327 THR A N 1
ATOM 2484 C CA . THR A 1 327 ? -27.068 11.977 10.298 1.00 49.56 327 THR A CA 1
ATOM 2485 C C . THR A 1 327 ? -28.256 11.368 11.058 1.00 49.56 327 THR A C 1
ATOM 2487 O O . THR A 1 327 ? -29.216 10.933 10.430 1.00 49.56 327 THR A O 1
ATOM 2490 N N . VAL A 1 328 ? -28.265 11.410 12.398 1.00 46.69 328 VAL A N 1
ATOM 2491 C CA . VAL A 1 328 ? -29.305 10.767 13.235 1.00 46.69 328 VAL A CA 1
ATOM 2492 C C . VAL A 1 328 ? -30.589 11.611 13.344 1.00 46.69 328 VAL A C 1
ATOM 2494 O O . VAL A 1 328 ? -31.638 11.099 13.717 1.00 46.69 328 VAL A O 1
ATOM 2497 N N . MET A 1 329 ? -30.565 12.894 12.959 1.00 39.88 329 MET A N 1
ATOM 2498 C CA . MET A 1 329 ? -31.744 13.783 13.029 1.00 39.88 329 MET A CA 1
ATOM 2499 C C . MET A 1 329 ? -32.650 13.768 11.781 1.00 39.88 329 MET A C 1
ATOM 2501 O O . MET A 1 329 ? -33.508 14.639 11.636 1.00 39.88 329 MET A O 1
ATOM 2505 N N . LYS A 1 330 ? -32.482 12.807 10.865 1.00 36.72 330 LYS A N 1
ATOM 2506 C CA . LYS A 1 330 ? -33.419 12.574 9.752 1.00 36.72 330 LYS A CA 1
ATOM 2507 C C . LYS A 1 330 ? -34.017 11.170 9.845 1.00 36.72 330 LYS A C 1
ATOM 2509 O O . LYS A 1 330 ? -33.666 10.292 9.062 1.00 36.72 330 LYS A O 1
ATOM 2514 N N . GLY A 1 331 ? -34.918 10.991 10.803 1.00 37.16 331 GLY A N 1
ATOM 2515 C CA . GLY A 1 331 ? -35.793 9.828 10.952 1.00 37.16 331 GLY A CA 1
ATOM 2516 C C . GLY A 1 331 ? -37.059 10.240 11.674 1.00 37.16 331 GLY A C 1
ATOM 2517 O O . GLY A 1 331 ? -36.921 10.673 12.837 1.00 37.16 331 GLY A O 1
#

Radius of gyration: 26.26 Å; Cα contacts (8 Å, |Δi|>4): 571; chains: 1; bounding box: 68×52×73 Å

Solvent-accessible surface area (backbone atoms only — not comparable to full-atom values): 18366 Å² total; per-residue (Å²): 91,53,36,37,47,100,86,68,49,71,41,50,26,48,34,50,44,38,63,51,83,98,23,37,25,46,35,40,52,44,47,44,70,73,46,96,97,41,72,66,38,24,80,33,37,69,60,46,54,43,50,49,52,50,51,38,24,76,50,54,17,28,39,57,43,34,30,55,63,33,73,67,38,59,76,68,63,56,51,69,78,64,27,45,46,52,97,61,62,43,56,34,68,78,49,91,51,61,65,58,52,45,50,49,40,29,58,43,40,19,62,48,76,59,60,100,82,61,90,64,84,48,66,50,48,60,19,32,36,35,33,31,50,43,72,98,55,61,54,88,36,25,68,57,52,44,52,25,60,20,66,66,57,69,82,72,67,66,58,63,62,56,46,35,51,34,9,51,54,43,27,56,71,70,68,49,84,77,75,86,70,73,95,70,86,84,90,78,96,78,85,92,72,93,68,60,67,51,63,54,46,30,55,49,21,24,51,50,51,51,50,53,53,50,73,58,42,103,59,89,58,84,39,62,49,78,42,96,89,49,69,46,71,36,27,31,76,92,69,16,29,43,35,34,60,34,41,43,38,50,70,66,42,53,51,49,36,51,50,51,50,56,54,46,56,47,57,48,96,63,76,76,75,42,41,32,37,34,22,64,35,80,49,54,73,70,51,51,50,54,38,24,73,62,21,23,22,39,33,20,35,75,81,77,77,53,71,52,74,48,75,30,53,64,74,41,27,58,59,40,50,54,63,34,53,65,58,65,80,77,123

Sequence (331 aa):
MQPIDDLGKTLDAEYAVEADGDHLAVILESRSGRAAGRGERNTDYRAALDLLLRRLKELGAVVEAAVVDSLITQRRQLSEADRALLAAPVRLSDVPDVAALRLRLTNRQKTVGQAPDARHAGNSTKRTRLRLTVPGYGIDDADRLAADLATGLIPQPDVAAQDESAAVDLLAALGVLTEIVEAEKSHVTSATYERAAATVVVLRAEAALVSRYRHSISGSGDHRLRSAVGHTDLYLSREGEIIEAKSGASHRYVRDALGQLLDYAVNVTVPVHRLTALFPAAPAACDIRLLHAYGVDCLHWDGDESFIRHPAPDAVRDAMQHLWRATVMKG

Mean predicted aligned error: 15.75 Å

Organism: NCBI:txid121620

Foldseek 3Di:
DFAQDPVRRTQQWDWFWAFDPFWIKIKTAFWDPDDVPDHTGRPCLLVLQLLLLVLQLVLQKKQQFKFFPAPLCVVVVPDRVLGGLDPGIDRSVPPPDSNVVSVSSLQSNQRRNDDPPDPDGRGSGGTMMGTMDGPPDGNVCRVVSVVCSRYVVDDDPPVLVVLQVLLVVLCVLLVNDDPVDDDDDDDDDDDDDDDDSSVVSFVVSQLSLLVLVVVLDPDCQPDFDDFPVGTFSTARQVQLETEHEGSAQELVLLVVLLVVQLVCLQTDPGRHQAYEYEHQDHHDPVSCVVCLQLQHKYWYDPSDSDIDIDGRDPVNSVVNNCVSCVNNPPD

Nearest PDB structures (foldseek):
  6t22-assembly2_B  TM=7.657E-01  e=7.712E-08  Escherichia coli K-12
  6ghc-assembly1_A  TM=6.072E-01  e=8.862E-07  Escherichia coli K-12
  4xtk-assembly1_E  TM=5.599E-01  e=3.443E+00  Thermotoga maritima MSB8
  3kre-assembly1_A  TM=2.205E-01  e=3.781E-01  Ehrlichia chaffeensis str. Arkansas

Secondary structure (DSSP, 8-state):
---B-TTSPBPS--EEEEEETTEEEEEEPPPB--BTTB--B-TTHHHHHHHHHHHHHHTT-EEEEEEE--HHHHHTT--HHHHBS-SS-EEGGG-S-HHHHHHHHHHHHTTTT--TT--S---S---EEEEEE-TT--GGGHHHHHHHHHHT-PPPS-HHHHHHHHHHHHHHHTT-------S-----SS------HHHHHHHHHHHHHHHHHHHHSSS---BPPB-SS-B-SEEETTTTEEEEE-S--SHHHHHHHHHHHHHHHHH-SS---EEEEEESSPPPHHHHHHHHHTTEEEEEE-SSS-EEEEPPPHHHHHHHHHHHHTTTT--